Protein AF-A0A7C5MXN1-F1 (afdb_monomer_lite)

Secondary structure (DSSP, 8-state):
--THHHHHHHHHTTT----------TT-SS--GGG--PPPHHHHHHHHHHHHHHHHHHHHHHHHS-HHHHT-TTHHHHHHHHHHH-HHHHHHHHHTT-S-HHHHHHHHHHHHHHHHIIIII-SSHHHHHHHHHHHHHHHHHHHHHHHHTTSS-HHHHHHHHHHHHHHHHHHHHHHHHHHTHHHHHHHHHHHHHTT-

Structure (mmCIF, N/CA/C/O backbone):
data_AF-A0A7C5MXN1-F1
#
_entry.id   AF-A0A7C5MXN1-F1
#
loop_
_atom_site.group_PDB
_atom_site.id
_atom_site.type_symbol
_atom_site.label_atom_id
_atom_site.label_alt_id
_atom_site.label_comp_id
_atom_site.label_asym_id
_atom_site.label_entity_id
_atom_site.label_seq_id
_atom_site.pdbx_PDB_ins_code
_atom_site.Cartn_x
_atom_site.Cartn_y
_atom_site.Cartn_z
_atom_site.occupancy
_atom_site.B_iso_or_equiv
_atom_site.auth_seq_id
_atom_site.auth_comp_id
_atom_site.auth_asym_id
_atom_site.auth_atom_id
_atom_site.pdbx_PDB_model_num
ATOM 1 N N . MET A 1 1 ? 19.308 -10.871 0.798 1.00 40.31 1 MET A N 1
ATOM 2 C CA . MET A 1 1 ? 19.100 -9.566 1.484 1.00 40.31 1 MET A CA 1
ATOM 3 C C . MET A 1 1 ? 19.868 -8.370 0.898 1.00 40.31 1 MET A C 1
ATOM 5 O O . MET A 1 1 ? 19.481 -7.250 1.207 1.00 40.31 1 MET A O 1
ATOM 9 N N . LYS A 1 2 ? 20.921 -8.527 0.070 1.00 35.81 2 LYS A N 1
ATOM 10 C CA . LYS A 1 2 ? 21.610 -7.367 -0.546 1.00 35.81 2 LYS A CA 1
ATOM 11 C C . LYS A 1 2 ? 20.842 -6.734 -1.730 1.00 35.81 2 LYS A C 1
ATOM 13 O O . LYS A 1 2 ? 20.901 -5.520 -1.865 1.00 35.81 2 LYS A O 1
ATOM 18 N N . GLY A 1 3 ? 20.052 -7.508 -2.487 1.00 39.19 3 GLY A N 1
ATOM 19 C CA . GLY A 1 3 ? 19.282 -7.014 -3.647 1.00 39.19 3 GLY A CA 1
ATOM 20 C C . GLY A 1 3 ? 18.049 -6.161 -3.309 1.00 39.19 3 GLY A C 1
ATOM 21 O O . GLY A 1 3 ? 17.843 -5.117 -3.915 1.00 39.19 3 GLY A O 1
ATOM 22 N N . CYS A 1 4 ? 17.276 -6.504 -2.267 1.00 46.84 4 CYS A N 1
ATOM 23 C CA . CYS A 1 4 ? 16.061 -5.750 -1.911 1.00 46.84 4 CYS A CA 1
ATOM 24 C C . CYS A 1 4 ? 16.323 -4.293 -1.496 1.00 46.84 4 CYS A C 1
ATOM 26 O O . CYS A 1 4 ? 15.381 -3.511 -1.467 1.00 46.84 4 CYS A O 1
ATOM 28 N N . LYS A 1 5 ? 17.568 -3.909 -1.171 1.00 49.75 5 LYS A N 1
ATOM 29 C CA . LYS A 1 5 ? 17.885 -2.556 -0.692 1.00 49.75 5 LYS A CA 1
ATOM 30 C C . LYS A 1 5 ? 17.680 -1.490 -1.766 1.00 49.75 5 LYS A C 1
ATOM 32 O O . LYS A 1 5 ? 17.109 -0.465 -1.436 1.00 49.75 5 LYS A O 1
ATOM 37 N N . LYS A 1 6 ? 18.078 -1.712 -3.026 1.00 49.53 6 LYS A N 1
ATOM 38 C CA . LYS A 1 6 ? 17.887 -0.721 -4.107 1.00 49.53 6 LYS A CA 1
ATOM 39 C C . LYS A 1 6 ? 16.417 -0.592 -4.508 1.00 49.53 6 LYS A C 1
ATOM 41 O O . LYS A 1 6 ? 15.930 0.523 -4.617 1.00 49.53 6 LYS A O 1
ATOM 46 N N . PHE A 1 7 ? 15.694 -1.707 -4.614 1.00 51.22 7 PHE A N 1
ATOM 47 C CA . PHE A 1 7 ? 14.248 -1.717 -4.862 1.00 51.22 7 PHE A CA 1
ATOM 48 C C . PHE A 1 7 ? 13.450 -1.047 -3.741 1.00 51.22 7 PHE A C 1
ATOM 50 O O . PHE A 1 7 ? 12.635 -0.174 -4.012 1.00 51.22 7 PHE A O 1
ATOM 57 N N . LEU A 1 8 ? 13.727 -1.398 -2.479 1.00 52.09 8 LEU A N 1
ATOM 58 C CA . LEU A 1 8 ? 13.123 -0.722 -1.334 1.00 52.09 8 LEU A CA 1
ATOM 59 C C . LEU A 1 8 ? 13.522 0.746 -1.313 1.00 52.09 8 LEU A C 1
ATOM 61 O O . LEU A 1 8 ? 12.663 1.551 -1.039 1.00 52.09 8 LEU A O 1
ATOM 65 N N . ILE A 1 9 ? 14.754 1.122 -1.659 1.00 51.22 9 ILE A N 1
ATOM 66 C CA . ILE A 1 9 ? 15.163 2.526 -1.783 1.00 51.22 9 ILE A CA 1
ATOM 67 C C . ILE A 1 9 ? 14.447 3.215 -2.953 1.00 51.22 9 ILE A C 1
ATOM 69 O O . ILE A 1 9 ? 14.078 4.355 -2.793 1.00 51.22 9 ILE A O 1
ATOM 73 N N . VAL A 1 10 ? 14.151 2.587 -4.089 1.00 52.22 10 VAL A N 1
ATOM 74 C CA . VAL A 1 10 ? 13.350 3.220 -5.162 1.00 52.22 10 VAL A CA 1
ATOM 75 C C . VAL A 1 10 ? 11.868 3.321 -4.772 1.00 52.22 10 VAL A C 1
ATOM 77 O O . VAL A 1 10 ? 11.237 4.330 -5.075 1.00 52.22 10 VAL A O 1
ATOM 80 N N . LEU A 1 11 ? 11.333 2.349 -4.022 1.00 53.19 11 LEU A N 1
ATOM 81 C CA . LEU A 1 11 ? 9.998 2.430 -3.410 1.00 53.19 11 LEU A CA 1
ATOM 82 C C . LEU A 1 11 ? 9.935 3.429 -2.230 1.00 53.19 11 LEU A C 1
ATOM 84 O O . LEU A 1 11 ? 8.899 4.056 -2.029 1.00 53.19 11 LEU A O 1
ATOM 88 N N . LEU A 1 12 ? 11.023 3.596 -1.462 1.00 48.12 12 LEU A N 1
ATOM 89 C CA . LEU A 1 12 ? 11.129 4.401 -0.227 1.00 48.12 12 LEU A CA 1
ATOM 90 C C . LEU A 1 12 ? 11.749 5.788 -0.436 1.00 48.12 12 LEU A C 1
ATOM 92 O O . LEU A 1 12 ? 11.489 6.673 0.371 1.00 48.12 12 LEU A O 1
ATOM 96 N N . LEU A 1 13 ? 12.489 6.040 -1.521 1.00 43.34 13 LEU A N 1
ATOM 97 C CA . LEU A 1 13 ? 12.889 7.387 -1.971 1.00 43.34 13 LEU A CA 1
ATOM 98 C C . LEU A 1 13 ? 11.659 8.220 -2.358 1.00 43.34 13 LEU A C 1
ATOM 100 O O . LEU A 1 13 ? 11.787 9.407 -2.623 1.00 43.34 13 LEU A O 1
ATOM 104 N N . ILE A 1 14 ? 10.475 7.600 -2.348 1.00 47.88 14 ILE A N 1
ATOM 105 C CA . ILE A 1 14 ? 9.162 8.219 -2.524 1.00 47.88 14 ILE A CA 1
ATOM 106 C C . ILE A 1 14 ? 8.423 8.383 -1.168 1.00 47.88 14 ILE A C 1
ATOM 108 O O . ILE A 1 14 ? 7.349 8.973 -1.107 1.00 47.88 14 ILE A O 1
ATOM 112 N N . ILE A 1 15 ? 9.001 7.919 -0.049 1.00 40.19 15 ILE A N 1
ATOM 113 C CA . ILE A 1 15 ? 8.397 7.945 1.304 1.00 40.19 15 ILE A CA 1
ATOM 114 C C . ILE A 1 15 ? 9.300 8.629 2.351 1.00 40.19 15 ILE A C 1
ATOM 116 O O . ILE A 1 15 ? 8.818 9.018 3.412 1.00 40.19 15 ILE A O 1
ATOM 120 N N . SER A 1 16 ? 10.585 8.882 2.076 1.00 34.16 16 SER A N 1
ATOM 121 C CA . SER A 1 16 ? 11.485 9.557 3.023 1.00 34.16 16 SER A CA 1
ATOM 122 C C . SER A 1 16 ? 11.261 11.076 3.104 1.00 34.16 16 SER A C 1
ATOM 124 O O . SER A 1 16 ? 12.101 11.865 2.679 1.00 34.16 16 SER A O 1
ATOM 126 N N . GLY A 1 17 ? 10.139 11.485 3.695 1.00 29.42 17 GLY A N 1
ATOM 127 C CA . GLY A 1 17 ? 10.004 12.748 4.417 1.00 29.42 17 GLY A CA 1
ATOM 128 C C . GLY A 1 17 ? 10.289 12.510 5.899 1.00 29.42 17 GLY A C 1
ATOM 129 O O . GLY A 1 17 ? 9.374 12.512 6.714 1.00 29.42 17 GLY A O 1
ATOM 130 N N . CYS A 1 18 ? 11.549 12.245 6.258 1.00 28.95 18 CYS A N 1
ATOM 131 C CA . CYS A 1 18 ? 11.973 12.333 7.655 1.00 28.95 18 CYS A CA 1
ATOM 132 C C . CYS A 1 18 ? 12.065 13.816 8.021 1.00 28.95 18 CYS A C 1
ATOM 134 O O . CYS A 1 18 ? 12.981 14.507 7.580 1.00 28.95 18 CYS A O 1
ATOM 136 N N . GLY A 1 19 ? 11.117 14.291 8.820 1.00 25.44 19 GLY A N 1
ATOM 137 C CA . GLY A 1 19 ? 11.121 15.638 9.368 1.00 25.44 19 GLY A CA 1
ATOM 138 C C . GLY A 1 19 ? 9.950 15.820 10.315 1.00 25.44 19 GLY A C 1
ATOM 139 O O . GLY A 1 19 ? 8.865 16.205 9.895 1.00 25.44 19 GLY A O 1
ATOM 140 N N . CYS A 1 20 ? 10.174 15.505 11.591 1.00 32.12 20 CYS A N 1
ATOM 141 C CA . CYS A 1 20 ? 9.360 16.007 12.685 1.00 32.12 20 CYS A CA 1
ATOM 142 C C . CYS A 1 20 ? 9.192 17.520 12.524 1.00 32.12 20 CYS A C 1
ATOM 144 O O . CYS A 1 20 ? 10.170 18.240 12.660 1.00 32.12 20 CYS A O 1
ATOM 146 N N . GLU A 1 21 ? 7.980 17.982 12.241 1.00 28.84 21 GLU A N 1
ATOM 147 C CA . GLU A 1 21 ? 7.332 19.097 12.929 1.00 28.84 21 GLU A CA 1
ATOM 148 C C . GLU A 1 21 ? 5.928 19.295 12.360 1.00 28.84 21 GLU A C 1
ATOM 150 O O . GLU A 1 21 ? 5.684 19.244 11.157 1.00 28.84 21 GLU A O 1
ATOM 155 N N . LYS A 1 22 ? 4.981 19.468 13.278 1.00 42.91 22 LYS A N 1
ATOM 156 C CA . LYS A 1 22 ? 3.570 19.706 13.004 1.00 42.91 22 LYS A CA 1
ATOM 157 C C . LYS A 1 22 ? 3.404 20.951 12.132 1.00 42.91 22 LYS A C 1
ATOM 159 O O . LYS A 1 22 ? 3.541 22.053 12.655 1.00 42.91 22 LYS A O 1
ATOM 164 N N . LYS A 1 23 ? 2.993 20.772 10.876 1.00 29.34 23 LYS A N 1
ATOM 165 C CA . LYS A 1 23 ? 1.988 21.619 10.222 1.00 29.34 23 LYS A CA 1
ATOM 166 C C . LYS A 1 23 ? 1.130 20.748 9.315 1.00 29.34 23 LYS A C 1
ATOM 168 O O . LYS A 1 23 ? 1.639 20.037 8.453 1.00 29.34 23 LYS A O 1
ATOM 173 N N . GLU A 1 24 ? -0.168 20.780 9.580 1.00 35.22 24 GLU A N 1
ATOM 174 C CA . GLU A 1 24 ? -1.216 20.303 8.689 1.00 35.22 24 GLU A CA 1
ATOM 175 C C . GLU A 1 24 ? -1.190 21.166 7.424 1.00 35.22 24 GLU A C 1
ATOM 177 O O . GLU A 1 24 ? -1.894 22.161 7.325 1.00 35.22 24 GLU A O 1
ATOM 182 N N . ASP A 1 25 ? -0.331 20.813 6.473 1.00 34.69 25 ASP A N 1
ATOM 183 C CA . ASP A 1 25 ? -0.507 21.216 5.084 1.00 34.69 25 ASP A CA 1
ATOM 184 C C . ASP A 1 25 ? -0.950 19.966 4.320 1.00 34.69 25 ASP A C 1
ATOM 186 O O . ASP A 1 25 ? -0.188 19.006 4.166 1.00 34.69 25 ASP A O 1
ATOM 190 N N . GLU A 1 26 ? -2.196 19.986 3.842 1.00 38.41 26 GLU A N 1
ATOM 191 C CA . GLU A 1 26 ? -2.931 18.922 3.128 1.00 38.41 26 GLU A CA 1
ATOM 192 C C . GLU A 1 26 ? -2.258 18.402 1.838 1.00 38.41 26 GLU A C 1
ATOM 194 O O . GLU A 1 26 ? -2.878 17.720 1.032 1.00 38.41 26 GLU A O 1
ATOM 199 N N . ASN A 1 27 ? -0.994 18.726 1.573 1.00 41.66 27 ASN A N 1
ATOM 200 C CA . ASN A 1 27 ? -0.331 18.421 0.309 1.00 41.66 27 ASN A CA 1
ATOM 201 C C . ASN A 1 27 ? 1.179 18.185 0.447 1.00 41.66 27 ASN A C 1
ATOM 203 O O . ASN A 1 27 ? 1.937 18.457 -0.493 1.00 41.66 27 ASN A O 1
ATOM 207 N N . THR A 1 28 ? 1.635 17.669 1.588 1.00 38.72 28 THR A N 1
ATOM 208 C CA . THR A 1 28 ? 2.931 16.982 1.627 1.00 38.72 28 THR A CA 1
ATOM 209 C C . THR A 1 28 ? 2.773 15.707 0.802 1.00 38.72 28 THR A C 1
ATOM 211 O O . THR A 1 28 ? 1.844 14.940 1.015 1.00 38.72 28 THR A O 1
ATOM 214 N N . GLY A 1 29 ? 3.612 15.475 -0.207 1.00 44.22 29 GLY A N 1
ATOM 215 C CA . GLY A 1 29 ? 3.475 14.335 -1.133 1.00 44.22 29 GLY A CA 1
ATOM 216 C C . GLY A 1 29 ? 3.645 12.936 -0.507 1.00 44.22 29 GLY A C 1
ATOM 217 O O . GLY A 1 29 ? 3.982 12.006 -1.236 1.00 44.22 29 GLY A O 1
ATOM 218 N N . GLY A 1 30 ? 3.486 12.800 0.814 1.00 51.16 30 GLY A N 1
ATOM 219 C CA . GLY A 1 30 ? 3.430 11.544 1.553 1.00 51.16 30 GLY A CA 1
ATOM 220 C C . GLY A 1 30 ? 2.071 10.844 1.432 1.00 51.16 30 GLY A C 1
ATOM 221 O O . GLY A 1 30 ? 1.177 11.292 0.718 1.00 51.16 30 GLY A O 1
ATOM 222 N N . ILE A 1 31 ? 1.945 9.697 2.101 1.00 62.88 31 ILE A N 1
ATOM 223 C CA . ILE A 1 31 ? 0.704 8.914 2.149 1.00 62.88 31 ILE A CA 1
ATOM 224 C C . ILE A 1 31 ? -0.096 9.397 3.359 1.00 62.88 31 ILE A C 1
ATOM 226 O O . ILE A 1 31 ? 0.283 9.119 4.498 1.00 62.88 31 ILE A O 1
ATOM 230 N N . GLY A 1 32 ? -1.167 10.148 3.109 1.00 64.19 32 GLY A N 1
ATOM 231 C CA . GLY A 1 32 ? -2.074 10.624 4.150 1.00 64.19 32 GLY A CA 1
ATOM 232 C C . GLY A 1 32 ? -3.159 9.598 4.505 1.00 64.19 32 GLY A C 1
ATOM 233 O O . GLY A 1 32 ? -3.370 8.638 3.764 1.00 64.19 32 GLY A O 1
ATOM 234 N N . PRO A 1 33 ? -3.902 9.810 5.606 1.00 68.31 33 PRO A N 1
ATOM 235 C CA . PRO A 1 33 ? -5.090 9.024 5.953 1.00 68.31 33 PRO A CA 1
ATOM 236 C C . PRO A 1 33 ? -6.083 8.859 4.799 1.00 68.31 33 PRO A C 1
ATOM 238 O O . PRO A 1 33 ? -6.629 7.777 4.607 1.00 68.31 33 PRO A O 1
ATOM 241 N N . ASP A 1 34 ? -6.277 9.917 4.013 1.00 74.94 34 ASP A N 1
ATOM 242 C CA . ASP A 1 34 ? -7.265 9.948 2.933 1.00 74.94 34 ASP A CA 1
ATOM 243 C C . ASP A 1 34 ? -6.760 9.265 1.641 1.00 74.94 34 ASP A C 1
ATOM 245 O O . ASP A 1 34 ? -7.538 9.020 0.723 1.00 74.94 34 ASP A O 1
ATOM 249 N N . ASP A 1 35 ? -5.475 8.888 1.582 1.00 75.94 35 ASP A N 1
ATOM 250 C CA . ASP A 1 35 ? -4.915 8.046 0.516 1.00 75.94 35 ASP A CA 1
ATOM 251 C C . ASP A 1 35 ? -5.116 6.541 0.780 1.00 75.94 35 ASP A C 1
ATOM 253 O O . ASP A 1 35 ? -4.840 5.710 -0.094 1.00 75.94 35 ASP A O 1
ATOM 257 N N . ILE A 1 36 ? -5.535 6.158 1.991 1.00 86.25 36 ILE A N 1
ATOM 258 C CA . ILE A 1 36 ? -5.688 4.756 2.381 1.00 86.25 36 ILE A CA 1
ATOM 259 C C . ILE A 1 36 ? -7.012 4.220 1.842 1.00 86.25 36 ILE A C 1
ATOM 261 O O . ILE A 1 36 ? -8.093 4.602 2.286 1.00 86.25 36 ILE A O 1
ATOM 265 N N . VAL A 1 37 ? -6.916 3.286 0.899 1.00 91.50 37 VAL A N 1
ATOM 266 C CA . VAL A 1 37 ? -8.072 2.633 0.278 1.00 91.50 37 VAL A CA 1
ATOM 267 C C . VAL A 1 37 ? -8.013 1.133 0.509 1.00 91.50 37 VAL A C 1
ATOM 269 O O . VAL A 1 37 ? -6.932 0.550 0.590 1.00 91.50 37 VAL A O 1
ATOM 272 N N . ILE A 1 38 ? -9.178 0.496 0.607 1.00 92.62 38 ILE A N 1
ATOM 273 C CA . ILE A 1 38 ? -9.262 -0.964 0.662 1.00 92.62 38 ILE A CA 1
ATOM 274 C C . ILE A 1 38 ? -8.861 -1.506 -0.705 1.00 92.62 38 ILE A C 1
ATOM 276 O O . ILE A 1 38 ? -9.484 -1.179 -1.715 1.00 92.62 38 ILE A O 1
ATOM 280 N N . LEU A 1 39 ? -7.823 -2.335 -0.728 1.00 94.94 39 LEU A N 1
ATOM 281 C CA . LEU A 1 39 ? -7.408 -3.037 -1.929 1.00 94.94 39 LEU A CA 1
ATOM 282 C C . LEU A 1 39 ? -8.297 -4.255 -2.166 1.00 94.94 39 LEU A C 1
ATOM 284 O O . LEU A 1 39 ? -8.681 -4.965 -1.239 1.00 94.94 39 LEU A O 1
ATOM 288 N N . SER A 1 40 ? -8.565 -4.535 -3.436 1.00 95.88 40 SER A N 1
ATOM 289 C CA . SER A 1 40 ? -9.052 -5.839 -3.886 1.00 95.88 40 SER A CA 1
ATOM 290 C C . SER A 1 40 ? -7.922 -6.647 -4.525 1.00 95.88 40 SER A C 1
ATOM 292 O O . SER A 1 40 ? -6.954 -6.088 -5.044 1.00 95.88 40 SER A O 1
ATOM 294 N N . GLU A 1 41 ? -8.060 -7.974 -4.551 1.00 95.62 41 GLU A N 1
ATOM 295 C CA . GLU A 1 41 ? -7.097 -8.848 -5.239 1.00 95.62 41 GLU A CA 1
ATOM 296 C C . GLU A 1 41 ? -7.011 -8.538 -6.742 1.00 95.62 41 GLU A C 1
ATOM 298 O O . GLU A 1 41 ? -5.924 -8.557 -7.312 1.00 95.62 41 GLU A O 1
ATOM 303 N N . ASN A 1 42 ? -8.129 -8.156 -7.371 1.00 96.25 42 ASN A N 1
ATOM 304 C CA . ASN A 1 42 ? -8.147 -7.723 -8.771 1.00 96.25 42 ASN A CA 1
ATOM 305 C C . ASN A 1 42 ? -7.319 -6.452 -8.991 1.00 96.25 42 ASN A C 1
ATOM 307 O O . ASN A 1 42 ? -6.531 -6.394 -9.933 1.00 96.25 42 ASN A O 1
ATOM 311 N N . GLN A 1 43 ? -7.453 -5.450 -8.116 1.00 95.75 43 GLN A N 1
ATOM 312 C CA . GLN A 1 43 ? -6.631 -4.238 -8.191 1.00 95.75 43 GLN A CA 1
ATOM 313 C C . GLN A 1 43 ? -5.146 -4.549 -7.999 1.00 95.75 43 GLN A C 1
ATOM 315 O O . GLN A 1 43 ? -4.313 -3.964 -8.687 1.00 95.75 43 GLN A O 1
ATOM 320 N N . LEU A 1 44 ? -4.806 -5.489 -7.115 1.00 95.75 44 LEU A N 1
ATOM 321 C CA . LEU A 1 44 ? -3.420 -5.894 -6.899 1.00 95.75 44 LEU A CA 1
ATOM 322 C C . LEU A 1 44 ? -2.845 -6.672 -8.093 1.00 95.75 44 LEU A C 1
ATOM 324 O O . LEU A 1 44 ? -1.744 -6.372 -8.547 1.00 95.75 44 LEU A O 1
ATOM 328 N N . SER A 1 45 ? -3.611 -7.599 -8.665 1.00 96.69 45 SER A N 1
ATOM 329 C CA . SER A 1 45 ? -3.266 -8.304 -9.909 1.00 96.69 45 SER A CA 1
ATOM 330 C C . SER A 1 45 ? -3.040 -7.328 -11.073 1.00 96.69 45 SER A C 1
ATOM 332 O O . SER A 1 45 ? -2.034 -7.403 -11.781 1.00 96.69 45 SER A O 1
ATOM 334 N N . ASN A 1 46 ? -3.923 -6.340 -11.233 1.00 97.00 46 ASN A N 1
ATOM 335 C CA . ASN A 1 46 ? -3.761 -5.267 -12.216 1.00 97.00 46 ASN A CA 1
ATOM 336 C C . ASN A 1 46 ? -2.517 -4.411 -11.936 1.00 97.00 46 ASN A C 1
ATOM 338 O O . ASN A 1 46 ? -1.781 -4.055 -12.858 1.00 97.00 46 ASN A O 1
ATOM 342 N N . PHE A 1 47 ? -2.240 -4.119 -10.665 1.00 96.44 47 PHE A N 1
ATOM 343 C CA . PHE A 1 47 ? -1.070 -3.345 -10.261 1.00 96.44 47 PHE A CA 1
ATOM 344 C C . PHE A 1 47 ? 0.239 -4.059 -10.589 1.00 96.44 47 PHE A C 1
ATOM 346 O O . PHE A 1 47 ? 1.165 -3.430 -11.092 1.00 96.44 47 PHE A O 1
ATOM 353 N N . ILE A 1 48 ? 0.312 -5.371 -10.376 1.00 95.44 48 ILE A N 1
ATOM 354 C CA . ILE A 1 48 ? 1.492 -6.183 -10.702 1.00 95.44 48 ILE A CA 1
ATOM 355 C C . ILE A 1 48 ? 1.831 -6.098 -12.192 1.00 95.44 48 ILE A C 1
ATOM 357 O O . ILE A 1 48 ? 3.006 -6.010 -12.546 1.00 95.44 48 ILE A O 1
ATOM 361 N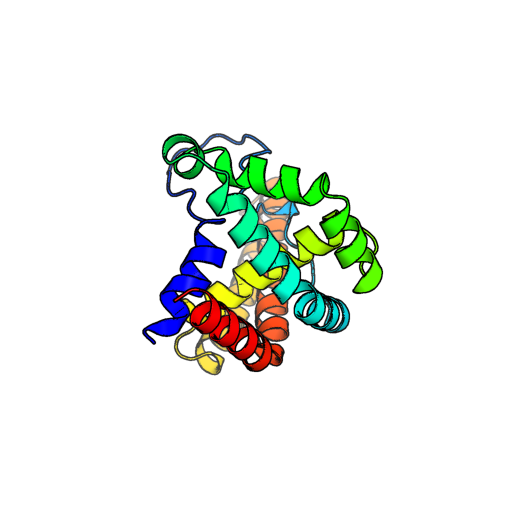 N . LYS A 1 49 ? 0.819 -6.043 -13.068 1.00 95.69 49 LYS A N 1
ATOM 362 C CA . LYS A 1 49 ? 1.014 -5.835 -14.514 1.00 95.69 49 LYS A CA 1
ATOM 363 C C . LYS A 1 49 ? 1.552 -4.437 -14.830 1.00 95.69 49 LYS A C 1
ATOM 365 O O . LYS A 1 49 ? 2.404 -4.298 -15.702 1.00 95.69 49 LYS A O 1
ATOM 370 N N . ALA A 1 50 ? 1.083 -3.415 -14.113 1.00 95.25 50 ALA A N 1
ATOM 371 C CA . ALA A 1 50 ? 1.510 -2.028 -14.298 1.00 95.25 50 ALA A CA 1
ATOM 372 C C . ALA A 1 50 ? 2.898 -1.730 -13.695 1.00 95.25 50 ALA A C 1
ATOM 374 O O . ALA A 1 50 ? 3.596 -0.824 -14.157 1.00 95.25 50 ALA A O 1
ATOM 375 N N . LEU A 1 51 ? 3.307 -2.476 -12.665 1.00 93.25 51 LEU A N 1
ATOM 376 C CA . LEU A 1 51 ? 4.483 -2.183 -11.847 1.00 93.25 51 LEU A CA 1
ATOM 377 C C . LEU A 1 51 ? 5.793 -2.041 -12.649 1.00 93.25 51 LEU A C 1
ATOM 379 O O . LEU A 1 51 ? 6.502 -1.064 -12.404 1.00 93.25 51 LEU A O 1
ATOM 383 N N . PRO A 1 52 ? 6.133 -2.907 -13.625 1.00 91.75 52 PRO A N 1
ATOM 384 C CA . PRO A 1 52 ? 7.356 -2.738 -14.415 1.00 91.75 52 PRO A CA 1
ATOM 385 C C . PRO A 1 52 ? 7.424 -1.394 -15.152 1.00 91.75 52 PRO A C 1
ATOM 387 O O . PRO A 1 52 ? 8.468 -0.740 -15.167 1.00 91.75 52 PRO A O 1
ATOM 390 N N . GLU A 1 53 ? 6.303 -0.940 -15.717 1.00 92.88 53 GLU A N 1
ATOM 391 C CA . GLU A 1 53 ? 6.229 0.344 -16.417 1.00 92.88 53 GLU A CA 1
ATOM 392 C C . GLU A 1 53 ? 6.341 1.531 -15.455 1.00 92.88 53 GLU A C 1
ATOM 394 O O . GLU A 1 53 ? 6.998 2.521 -15.786 1.00 92.88 53 GLU A O 1
ATOM 399 N N . ILE A 1 54 ? 5.775 1.417 -14.248 1.00 91.06 54 ILE A N 1
ATOM 400 C CA . ILE A 1 54 ? 5.931 2.419 -13.182 1.00 91.06 54 ILE A CA 1
ATOM 401 C C . ILE A 1 54 ? 7.396 2.517 -12.747 1.00 91.06 54 ILE A C 1
ATOM 403 O O . ILE A 1 54 ? 7.930 3.620 -12.640 1.00 91.06 54 ILE A O 1
ATOM 407 N N . LEU A 1 55 ? 8.069 1.382 -12.537 1.00 87.38 55 LEU A N 1
ATOM 408 C CA . LEU A 1 55 ? 9.484 1.346 -12.152 1.00 87.38 55 LEU A CA 1
ATOM 409 C C . LEU A 1 55 ? 10.378 1.942 -13.242 1.00 87.38 55 LEU A C 1
ATOM 411 O O . LEU A 1 55 ? 11.265 2.746 -12.952 1.00 87.38 55 LEU A O 1
ATOM 415 N N . LYS A 1 56 ? 10.109 1.613 -14.509 1.00 88.19 56 LYS A N 1
ATOM 416 C CA . LYS A 1 56 ? 10.809 2.216 -15.647 1.00 88.19 56 LYS A CA 1
ATOM 417 C C . LYS A 1 56 ? 10.582 3.726 -15.701 1.00 88.19 56 LYS A C 1
ATOM 419 O O . LYS A 1 56 ? 11.545 4.472 -15.825 1.00 88.19 56 LYS A O 1
ATOM 424 N N . PHE A 1 57 ? 9.340 4.184 -15.537 1.00 89.62 57 PHE A N 1
ATOM 425 C CA . PHE A 1 57 ? 9.027 5.613 -15.465 1.00 89.62 57 PHE A CA 1
ATOM 426 C C . PHE A 1 57 ? 9.763 6.307 -14.309 1.00 89.62 57 PHE A C 1
ATOM 428 O O . PHE A 1 57 ? 10.301 7.396 -14.492 1.00 89.62 57 PHE A O 1
ATOM 435 N N . ALA A 1 58 ? 9.827 5.677 -13.132 1.00 85.50 58 ALA A N 1
ATOM 436 C CA . ALA A 1 58 ? 10.569 6.189 -11.982 1.00 85.50 58 ALA A CA 1
ATOM 437 C C . ALA A 1 58 ? 12.065 6.345 -12.292 1.00 85.50 58 ALA A C 1
ATOM 439 O O . ALA A 1 58 ? 12.649 7.386 -11.991 1.00 85.50 58 ALA A O 1
ATOM 440 N N . SER A 1 59 ? 12.666 5.339 -12.931 1.00 84.81 59 SER A N 1
ATOM 441 C CA . SER A 1 59 ? 14.068 5.363 -13.362 1.00 84.81 59 SER A CA 1
ATOM 442 C C . SER A 1 59 ? 14.335 6.474 -14.380 1.00 84.81 59 SER A C 1
ATOM 444 O O . SER A 1 59 ? 15.259 7.271 -14.199 1.00 84.81 59 SER A O 1
ATOM 446 N N . ASP A 1 60 ? 13.491 6.575 -15.413 1.00 86.06 60 ASP A N 1
ATOM 447 C CA . ASP A 1 60 ? 13.577 7.611 -16.446 1.00 86.06 60 ASP A CA 1
ATOM 448 C C . ASP A 1 60 ? 13.483 9.010 -15.814 1.00 86.06 60 ASP A C 1
ATOM 450 O O . ASP A 1 60 ? 14.329 9.867 -16.066 1.00 86.06 60 ASP A O 1
ATOM 454 N N . TYR A 1 61 ? 12.514 9.223 -14.919 1.00 84.81 61 TYR A N 1
ATOM 455 C CA . TYR A 1 61 ? 12.331 10.487 -14.205 1.00 84.81 61 TYR A CA 1
ATOM 456 C C . TYR A 1 61 ? 13.542 10.839 -13.333 1.00 84.81 61 TYR A C 1
ATOM 458 O O . TYR A 1 61 ? 14.057 11.952 -13.420 1.00 84.81 61 TYR A O 1
ATOM 466 N N . GLN A 1 62 ? 14.067 9.893 -12.549 1.00 81.19 62 GLN A N 1
ATOM 467 C CA . GLN A 1 62 ? 15.237 10.119 -11.689 1.00 81.19 62 GLN A CA 1
ATOM 468 C C . GLN A 1 62 ? 16.472 10.579 -12.476 1.00 81.19 62 GLN A C 1
ATOM 470 O O . GLN A 1 62 ? 17.229 11.423 -11.987 1.00 81.19 62 GLN A O 1
ATOM 475 N N . LYS A 1 63 ? 16.667 10.076 -13.702 1.00 82.81 63 LYS A N 1
ATOM 476 C CA . LYS A 1 63 ? 17.770 10.494 -14.588 1.00 82.81 63 LYS A CA 1
ATOM 477 C C . LYS A 1 63 ? 17.653 11.948 -15.050 1.00 82.81 63 LYS A C 1
ATOM 479 O O . LYS A 1 63 ? 18.678 12.566 -15.308 1.00 82.81 63 LYS A O 1
ATOM 484 N N . THR A 1 64 ? 16.439 12.493 -15.124 1.00 82.19 64 THR A N 1
ATOM 485 C CA . THR A 1 64 ? 16.203 13.895 -15.520 1.00 82.19 64 THR A CA 1
ATOM 486 C C . THR A 1 64 ? 16.405 14.895 -14.384 1.00 82.19 64 THR A C 1
ATOM 488 O O . THR A 1 64 ? 16.613 16.075 -14.647 1.00 82.19 64 THR A O 1
ATOM 491 N N . LEU A 1 65 ? 16.362 14.436 -13.130 1.00 80.38 65 LEU A N 1
ATOM 492 C CA . LEU A 1 65 ? 16.487 15.306 -11.965 1.00 80.38 65 LEU A CA 1
ATOM 493 C C . LEU A 1 65 ? 17.945 15.649 -11.658 1.00 80.38 65 LEU A C 1
ATOM 495 O O . LEU A 1 65 ? 18.803 14.765 -11.566 1.00 80.38 65 LEU A O 1
ATOM 499 N N . THR A 1 66 ? 18.193 16.922 -11.363 1.00 81.81 66 THR A N 1
ATOM 500 C CA . THR A 1 66 ? 19.438 17.373 -10.732 1.00 81.81 66 THR A CA 1
ATOM 501 C C . THR A 1 66 ? 19.528 16.900 -9.278 1.00 81.81 66 THR A C 1
ATOM 503 O O . THR A 1 66 ? 18.525 16.595 -8.629 1.00 81.81 66 THR A O 1
ATOM 506 N N . GLU A 1 67 ? 20.734 16.886 -8.704 1.00 79.44 67 GLU A N 1
ATOM 507 C CA . GLU A 1 67 ? 20.927 16.488 -7.302 1.00 79.44 67 GLU A CA 1
ATOM 508 C C . GLU A 1 67 ? 20.140 17.374 -6.317 1.00 79.44 67 GLU A C 1
ATOM 510 O O . GLU A 1 67 ? 19.598 16.877 -5.327 1.00 79.44 67 GLU A O 1
ATOM 515 N N . LYS A 1 68 ? 20.007 18.674 -6.620 1.00 80.19 68 LYS A N 1
ATOM 516 C CA . LYS A 1 68 ? 19.196 19.618 -5.838 1.00 80.19 68 LYS A CA 1
ATOM 517 C C . LYS A 1 68 ? 17.707 19.271 -5.891 1.00 80.19 68 LYS A C 1
ATOM 519 O O . LYS A 1 68 ? 17.025 19.357 -4.875 1.00 80.19 68 LYS A O 1
ATOM 524 N N . GLU A 1 69 ? 17.201 18.865 -7.052 1.00 78.19 69 GLU A N 1
ATOM 525 C CA . GLU A 1 69 ? 15.798 18.471 -7.214 1.00 78.19 69 GLU A CA 1
ATOM 526 C C . GLU A 1 69 ? 15.492 17.136 -6.539 1.00 78.19 69 GLU A C 1
ATOM 528 O O . GLU A 1 69 ? 14.428 16.998 -5.942 1.00 78.19 69 GLU A O 1
ATOM 533 N N . ARG A 1 70 ? 16.435 16.185 -6.552 1.00 73.62 70 ARG A N 1
ATOM 534 C CA . ARG A 1 70 ? 16.290 14.903 -5.840 1.00 73.62 70 ARG A CA 1
ATOM 535 C C . ARG A 1 70 ? 16.189 15.071 -4.325 1.00 73.62 70 ARG A C 1
ATOM 537 O O . ARG A 1 70 ? 15.474 14.314 -3.683 1.00 73.62 70 ARG A O 1
ATOM 544 N N . LYS A 1 71 ? 16.899 16.049 -3.755 1.00 76.75 71 LYS A N 1
ATOM 545 C CA . LYS A 1 71 ? 16.893 16.347 -2.310 1.00 76.75 71 LYS A CA 1
ATOM 546 C C . LYS A 1 71 ? 15.799 17.343 -1.902 1.00 76.75 71 LYS A C 1
ATOM 548 O O . LYS A 1 71 ? 15.746 17.746 -0.743 1.00 76.75 71 LYS A O 1
ATOM 553 N N . SER A 1 72 ? 14.956 17.778 -2.840 1.00 77.00 72 SER A N 1
ATOM 554 C CA . SER A 1 72 ? 13.887 18.733 -2.554 1.00 77.00 72 SER A CA 1
ATOM 555 C C . SER A 1 72 ? 12.803 18.093 -1.678 1.00 77.00 72 SER A C 1
ATOM 557 O O . SER A 1 72 ? 12.383 16.973 -1.974 1.00 77.00 72 SER A O 1
ATOM 559 N N . PRO A 1 73 ? 12.271 18.807 -0.668 1.00 74.38 73 PRO A N 1
ATOM 560 C CA . PRO A 1 73 ? 11.133 18.320 0.117 1.00 74.38 73 PRO A CA 1
ATOM 561 C C . PRO A 1 73 ? 9.874 18.079 -0.740 1.00 74.38 73 PRO A C 1
ATOM 563 O O . PRO A 1 73 ? 9.039 17.249 -0.392 1.00 74.38 73 PRO A O 1
ATOM 566 N N . ASP A 1 74 ? 9.767 18.733 -1.903 1.00 78.38 74 ASP A N 1
ATOM 567 C CA . ASP A 1 74 ? 8.644 18.587 -2.839 1.00 78.38 74 ASP A CA 1
ATOM 568 C C . ASP A 1 74 ? 8.857 17.505 -3.908 1.00 78.38 74 ASP A C 1
ATOM 570 O O . ASP A 1 74 ? 8.012 17.339 -4.796 1.00 78.38 74 ASP A O 1
ATOM 574 N N . ALA A 1 75 ? 9.976 16.772 -3.875 1.00 75.50 75 ALA A N 1
ATOM 575 C CA . ALA A 1 75 ? 10.331 15.811 -4.922 1.00 75.50 75 ALA A CA 1
ATOM 576 C C . ALA A 1 75 ? 9.225 14.764 -5.153 1.00 75.50 75 ALA A C 1
ATOM 578 O O . ALA A 1 75 ? 8.861 14.495 -6.301 1.00 75.50 75 ALA A O 1
ATOM 579 N N . ASN A 1 76 ? 8.614 14.258 -4.077 1.00 74.12 76 ASN A N 1
ATOM 580 C CA . ASN A 1 76 ? 7.536 13.262 -4.144 1.00 74.12 76 ASN A CA 1
ATOM 581 C C . ASN A 1 76 ? 6.260 13.837 -4.758 1.00 74.12 76 ASN A C 1
ATOM 583 O O . ASN A 1 76 ? 5.643 13.222 -5.628 1.00 74.12 76 ASN A O 1
ATOM 587 N N . LYS A 1 77 ? 5.890 15.057 -4.354 1.00 81.38 77 LYS A N 1
ATOM 588 C CA . LYS A 1 77 ? 4.726 15.756 -4.903 1.00 81.38 77 LYS A CA 1
ATOM 589 C C . LYS A 1 77 ? 4.893 15.982 -6.405 1.00 81.38 77 LYS A C 1
ATOM 591 O O . LYS A 1 77 ? 3.989 15.669 -7.179 1.00 81.38 77 LYS A O 1
ATOM 596 N N . LYS A 1 78 ? 6.069 16.460 -6.826 1.00 82.75 78 LYS A N 1
ATOM 597 C CA . LYS A 1 78 ? 6.406 16.647 -8.244 1.00 82.75 78 LYS A CA 1
ATOM 598 C C . LYS A 1 78 ? 6.399 15.329 -9.011 1.00 82.75 78 LYS A C 1
ATOM 600 O O . LYS A 1 78 ? 5.856 15.283 -10.112 1.00 82.75 78 LYS A O 1
ATOM 605 N N . TYR A 1 79 ? 6.928 14.254 -8.431 1.00 84.75 79 TYR A N 1
ATOM 606 C CA . TYR A 1 79 ? 6.927 12.930 -9.052 1.00 84.75 79 TYR A CA 1
ATOM 607 C C . TYR A 1 79 ? 5.508 12.428 -9.340 1.00 84.75 79 TYR A C 1
ATOM 609 O O . TYR A 1 79 ? 5.181 12.141 -10.493 1.00 84.75 79 TYR A O 1
ATOM 617 N N . PHE A 1 80 ? 4.632 12.397 -8.331 1.00 86.06 80 PHE A N 1
ATOM 618 C CA . PHE A 1 80 ? 3.250 11.953 -8.522 1.00 86.06 80 PHE A CA 1
ATOM 619 C C . PHE A 1 80 ? 2.483 12.860 -9.485 1.00 86.06 80 PHE A C 1
ATOM 621 O O . PHE A 1 80 ? 1.726 12.364 -10.317 1.00 86.06 80 PHE A O 1
ATOM 628 N N . GLN A 1 81 ? 2.724 14.174 -9.450 1.00 88.25 81 GLN A N 1
ATOM 629 C CA . GLN A 1 81 ? 2.135 15.086 -10.428 1.00 88.25 81 GLN A CA 1
ATOM 630 C C . GLN A 1 81 ? 2.619 14.799 -11.857 1.00 88.25 81 GLN A C 1
ATOM 632 O O . GLN A 1 81 ? 1.837 14.861 -12.806 1.00 88.25 81 GLN A O 1
ATOM 637 N N . THR A 1 82 ? 3.889 14.432 -12.015 1.00 90.00 82 THR A N 1
ATOM 638 C CA . THR A 1 82 ? 4.462 14.053 -13.311 1.00 90.00 82 THR A CA 1
ATOM 639 C C . THR A 1 82 ? 3.846 12.750 -13.822 1.00 90.00 82 THR A C 1
ATOM 641 O O . THR A 1 82 ? 3.496 12.673 -15.000 1.00 90.00 82 THR A O 1
ATOM 644 N N . ILE A 1 83 ? 3.617 11.758 -12.950 1.00 89.88 83 ILE A N 1
ATOM 645 C CA . ILE A 1 83 ? 2.861 10.546 -13.311 1.00 89.88 83 ILE A CA 1
ATOM 646 C C . ILE A 1 83 ? 1.455 10.916 -13.783 1.00 89.88 83 ILE A C 1
ATOM 648 O 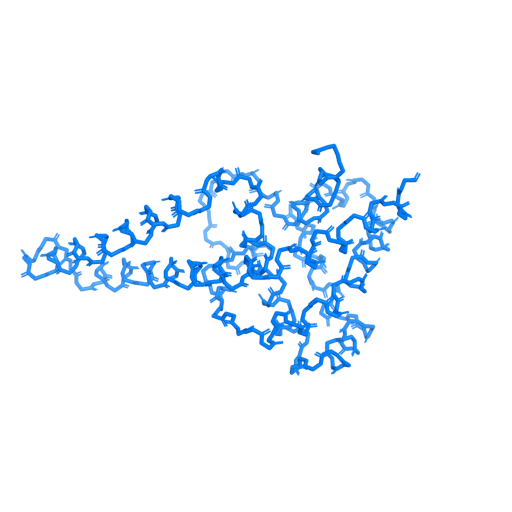O . ILE A 1 83 ? 1.053 10.499 -14.868 1.00 89.88 83 ILE A O 1
ATOM 652 N N . ARG A 1 84 ? 0.718 11.725 -13.009 1.00 91.62 84 ARG A N 1
ATOM 653 C CA . ARG A 1 84 ? -0.658 12.130 -13.353 1.00 91.62 84 ARG A CA 1
ATOM 654 C C . ARG A 1 84 ? -0.746 12.810 -14.711 1.00 91.62 84 ARG A C 1
ATOM 656 O O . ARG A 1 84 ? -1.699 12.591 -15.455 1.00 91.62 84 ARG A O 1
ATOM 663 N N . ASN A 1 85 ? 0.252 13.621 -15.048 1.00 92.94 85 ASN A N 1
ATOM 664 C CA . ASN A 1 85 ? 0.291 14.360 -16.305 1.00 92.94 85 ASN A CA 1
ATOM 665 C C . ASN A 1 85 ? 0.808 13.517 -17.485 1.00 92.94 85 ASN A C 1
ATOM 667 O O . ASN A 1 85 ? 0.600 13.894 -18.638 1.00 92.94 85 ASN A O 1
ATOM 671 N N . SER A 1 86 ? 1.440 12.370 -17.230 1.00 94.19 86 SER A N 1
ATOM 672 C CA . SER A 1 86 ? 2.035 11.526 -18.265 1.00 94.19 86 SER A CA 1
ATOM 673 C C . SER A 1 86 ? 0.981 10.782 -19.090 1.00 94.19 86 SER A C 1
ATOM 675 O O . SER A 1 86 ? 0.238 9.944 -18.577 1.00 94.19 86 SER A O 1
ATOM 677 N N . SER A 1 87 ? 0.966 11.016 -20.406 1.00 94.81 87 SER A N 1
ATOM 678 C CA . SER A 1 87 ? 0.146 10.244 -21.354 1.00 94.81 87 SER A CA 1
ATOM 679 C C . SER A 1 87 ? 0.491 8.752 -21.331 1.00 94.81 87 SER A C 1
ATOM 681 O O . SER A 1 87 ? -0.408 7.913 -21.378 1.00 94.81 87 SER A O 1
ATOM 683 N N . ARG A 1 88 ? 1.781 8.417 -21.172 1.00 95.00 88 ARG A N 1
ATOM 684 C CA . ARG A 1 88 ? 2.264 7.038 -21.011 1.00 95.00 88 ARG A CA 1
ATOM 685 C C . ARG A 1 88 ? 1.628 6.369 -19.792 1.00 95.00 88 ARG A C 1
ATOM 687 O O . ARG A 1 88 ? 1.115 5.267 -19.923 1.00 95.00 88 ARG A O 1
ATOM 694 N N . MET A 1 89 ? 1.609 7.028 -18.632 1.00 95.81 89 MET A N 1
ATOM 695 C CA . MET A 1 89 ? 1.038 6.442 -17.407 1.00 95.81 89 MET A CA 1
ATOM 696 C C . MET A 1 89 ? -0.491 6.371 -17.432 1.00 95.81 89 MET A C 1
ATOM 698 O O . MET A 1 89 ? -1.058 5.392 -16.956 1.00 95.81 89 MET A O 1
ATOM 702 N N . LYS A 1 90 ? -1.169 7.344 -18.054 1.00 96.25 90 LYS A N 1
ATOM 703 C CA . LYS A 1 90 ? -2.619 7.260 -18.309 1.00 96.25 90 LYS A CA 1
ATOM 704 C C . LYS A 1 90 ? -2.973 6.051 -19.179 1.00 96.25 90 LYS A C 1
ATOM 706 O O . LYS A 1 90 ? -3.944 5.350 -18.892 1.00 96.25 90 LYS A O 1
ATOM 711 N N . LYS A 1 91 ? -2.163 5.785 -20.210 1.00 96.56 91 LYS A N 1
ATOM 712 C CA . LYS A 1 91 ? -2.316 4.599 -21.056 1.00 96.56 91 LYS A CA 1
ATOM 713 C C . LYS A 1 91 ? -2.078 3.313 -20.262 1.00 96.56 91 LYS A C 1
ATOM 715 O O . LYS A 1 91 ? -2.940 2.449 -20.279 1.00 96.56 91 LYS A O 1
ATOM 720 N N . VAL A 1 92 ? -0.985 3.226 -19.497 1.00 97.06 92 VAL A N 1
ATOM 721 C CA . VAL A 1 92 ? -0.694 2.061 -18.635 1.00 97.06 92 VAL A CA 1
ATOM 722 C C . VAL A 1 92 ? -1.838 1.773 -17.663 1.00 97.06 92 VAL A C 1
ATOM 724 O O . VAL A 1 92 ? -2.233 0.620 -17.529 1.00 97.06 92 VAL A O 1
ATOM 727 N N . ALA A 1 93 ? -2.398 2.802 -17.017 1.00 96.25 93 ALA A N 1
ATOM 728 C CA . ALA A 1 93 ? -3.544 2.640 -16.125 1.00 96.25 93 ALA A CA 1
ATOM 729 C C . ALA A 1 93 ? -4.733 1.994 -16.856 1.00 96.25 93 ALA A C 1
ATOM 731 O O . ALA A 1 93 ? -5.277 1.001 -16.381 1.00 96.25 93 ALA A O 1
ATOM 732 N N . THR A 1 94 ? -5.074 2.502 -18.041 1.00 96.12 94 THR A N 1
ATOM 733 C CA . THR A 1 94 ? -6.185 1.981 -18.853 1.00 96.12 94 THR A CA 1
ATOM 734 C C . THR A 1 94 ? -5.921 0.546 -19.320 1.00 96.12 94 THR A C 1
ATOM 736 O O . THR A 1 94 ? -6.755 -0.332 -19.110 1.00 96.12 94 THR A O 1
ATOM 739 N N . ASP A 1 95 ? -4.739 0.288 -19.886 1.00 97.50 95 ASP A N 1
ATOM 740 C CA . ASP A 1 95 ? -4.341 -1.021 -20.420 1.00 97.50 95 ASP A CA 1
ATOM 741 C C . ASP A 1 95 ? -4.286 -2.095 -19.316 1.00 97.50 95 ASP A C 1
ATOM 743 O O . ASP A 1 95 ? -4.554 -3.270 -19.564 1.00 97.50 95 ASP A O 1
ATOM 747 N N . CYS A 1 96 ? -3.979 -1.695 -18.077 1.00 96.69 96 CYS A N 1
ATOM 748 C CA . CYS A 1 96 ? -3.967 -2.580 -16.912 1.00 96.69 96 CYS A CA 1
ATOM 749 C C . CYS A 1 96 ? -5.318 -2.650 -16.180 1.00 96.69 96 CYS A C 1
ATOM 751 O O . CYS A 1 96 ? -5.395 -3.297 -15.140 1.00 96.69 96 CYS A O 1
ATOM 753 N N . GLY A 1 97 ? -6.383 -2.026 -16.693 1.00 95.56 97 GLY A N 1
ATOM 754 C CA . GLY A 1 97 ? -7.737 -2.145 -16.143 1.00 95.56 97 GLY A CA 1
ATOM 755 C C . GLY A 1 97 ? -8.044 -1.245 -14.940 1.00 95.56 97 GLY A C 1
ATOM 756 O O . GLY A 1 97 ? -8.944 -1.564 -14.164 1.00 95.56 97 GLY A O 1
ATOM 757 N N . PHE A 1 98 ? -7.320 -0.139 -14.768 1.00 96.25 98 PHE A N 1
ATOM 758 C CA . PHE A 1 98 ? -7.663 0.924 -13.818 1.00 96.25 98 PHE A CA 1
ATOM 759 C C . PHE A 1 98 ? -8.589 1.956 -14.471 1.00 96.25 98 PHE A C 1
ATOM 761 O O . PHE A 1 98 ? -8.460 2.268 -15.655 1.00 96.25 98 PHE A O 1
ATOM 768 N N . LYS A 1 99 ? -9.496 2.542 -13.685 1.00 94.31 99 LYS A N 1
ATOM 769 C CA . LYS A 1 99 ? -10.422 3.597 -14.134 1.00 94.31 99 LYS A CA 1
ATOM 770 C C . LYS A 1 99 ? -9.700 4.904 -14.440 1.00 94.31 99 LYS A C 1
ATOM 772 O O . LYS A 1 99 ? -10.155 5.685 -15.271 1.00 94.31 99 LYS A O 1
ATOM 777 N N . SER A 1 100 ? -8.608 5.173 -13.731 1.00 94.19 100 SER A N 1
ATOM 778 C CA . SER A 1 100 ? -7.816 6.387 -13.889 1.00 94.19 100 SER A CA 1
ATOM 779 C C . SER A 1 100 ? -6.383 6.189 -13.403 1.00 94.19 100 SER A C 1
ATOM 781 O O . SER A 1 100 ? -6.061 5.237 -12.688 1.00 94.19 100 SER A O 1
ATOM 783 N N . VAL A 1 101 ? -5.514 7.140 -13.757 1.00 93.69 101 VAL A N 1
ATOM 784 C CA . VAL A 1 101 ? -4.163 7.215 -13.188 1.00 93.69 101 VAL A CA 1
ATOM 785 C C . VAL A 1 101 ? -4.200 7.465 -11.675 1.00 93.69 101 VAL A C 1
ATOM 787 O O . VAL A 1 101 ? -3.324 6.987 -10.965 1.00 93.69 101 VAL A O 1
ATOM 790 N N . ASP A 1 102 ? -5.223 8.153 -11.161 1.00 91.50 102 ASP A N 1
ATOM 791 C CA . ASP A 1 102 ? -5.370 8.381 -9.721 1.00 91.50 102 ASP A CA 1
ATOM 792 C C . ASP A 1 102 ? -5.728 7.096 -8.969 1.00 91.50 102 ASP A C 1
ATOM 794 O O . ASP A 1 102 ? -5.185 6.863 -7.892 1.00 91.50 102 ASP A O 1
ATOM 798 N N . GLU A 1 103 ? -6.554 6.215 -9.549 1.00 94.06 103 GLU A N 1
ATOM 799 C CA . GLU A 1 103 ? -6.792 4.885 -8.973 1.00 94.06 103 GLU A CA 1
ATOM 800 C C . GLU A 1 103 ? -5.498 4.061 -8.949 1.00 94.06 103 GLU A C 1
ATOM 802 O O . GLU A 1 103 ? -5.159 3.476 -7.920 1.00 94.06 103 GLU A O 1
ATOM 807 N N . LEU A 1 104 ? -4.734 4.069 -10.048 1.00 94.75 104 LEU A N 1
ATOM 808 C CA . LEU A 1 104 ? -3.430 3.405 -10.106 1.00 94.75 104 LEU A CA 1
ATOM 809 C C . LEU A 1 104 ? -2.484 3.920 -9.010 1.00 94.75 104 LEU A C 1
ATOM 811 O O . LEU A 1 104 ? -1.816 3.129 -8.347 1.00 94.75 104 LEU A O 1
ATOM 815 N N . LEU A 1 105 ? -2.435 5.238 -8.802 1.00 91.62 105 LEU A N 1
ATOM 816 C CA . LEU A 1 105 ? -1.594 5.861 -7.781 1.00 91.62 105 LEU A CA 1
ATOM 817 C C . LEU A 1 105 ? -2.064 5.554 -6.354 1.00 91.62 105 LEU A C 1
ATOM 819 O O . LEU A 1 105 ? -1.227 5.325 -5.480 1.00 91.62 105 LEU A O 1
ATOM 823 N N . ALA A 1 106 ? -3.375 5.511 -6.108 1.00 90.81 106 ALA A N 1
ATOM 824 C CA . ALA A 1 106 ? -3.922 5.099 -4.818 1.00 90.81 106 ALA A CA 1
ATOM 825 C C . ALA A 1 106 ? -3.527 3.648 -4.498 1.00 90.81 106 ALA A C 1
ATOM 827 O O . ALA A 1 106 ? -3.038 3.358 -3.402 1.00 90.81 106 ALA A O 1
ATOM 828 N N . VAL A 1 107 ? -3.643 2.745 -5.477 1.00 94.44 107 VAL A N 1
ATOM 829 C CA . VAL A 1 107 ? -3.209 1.351 -5.324 1.00 94.44 107 VAL A CA 1
ATOM 830 C C . VAL A 1 107 ? -1.697 1.270 -5.118 1.00 94.44 107 VAL A C 1
ATOM 832 O O . VAL A 1 107 ? -1.260 0.623 -4.169 1.00 94.44 107 VAL A O 1
ATOM 835 N N . TYR A 1 108 ? -0.901 1.997 -5.909 1.00 91.81 108 TYR A N 1
ATOM 836 C CA . TYR A 1 108 ? 0.554 2.085 -5.746 1.00 91.81 108 TYR A CA 1
ATOM 837 C C . TYR A 1 108 ? 0.951 2.422 -4.305 1.00 91.81 108 TYR A C 1
ATOM 839 O O . TYR A 1 108 ? 1.726 1.688 -3.692 1.00 91.81 108 TYR A O 1
ATOM 847 N N . LYS A 1 109 ? 0.385 3.495 -3.736 1.00 88.69 109 LYS A N 1
ATOM 848 C CA . LYS A 1 109 ? 0.688 3.940 -2.366 1.00 88.69 109 LYS A CA 1
ATOM 849 C C . LYS A 1 109 ? 0.391 2.847 -1.335 1.00 88.69 109 LYS A C 1
ATOM 851 O O . LYS A 1 109 ? 1.235 2.551 -0.490 1.00 88.69 109 LYS A O 1
ATOM 856 N N . ASN A 1 110 ? -0.782 2.221 -1.423 1.00 92.50 110 ASN A N 1
ATOM 857 C CA . ASN A 1 110 ? -1.216 1.201 -0.464 1.00 92.50 110 ASN A CA 1
ATOM 858 C C . ASN A 1 110 ? -0.416 -0.103 -0.589 1.00 92.50 110 ASN A C 1
ATOM 860 O O . ASN A 1 110 ? -0.100 -0.725 0.430 1.00 92.50 110 ASN A O 1
ATOM 864 N N . VAL A 1 111 ? -0.041 -0.494 -1.811 1.00 93.31 111 VAL A N 1
ATOM 865 C CA . VAL A 1 111 ? 0.819 -1.661 -2.046 1.00 93.31 111 VAL A CA 1
ATOM 866 C C . VAL A 1 111 ? 2.218 -1.413 -1.509 1.00 93.31 111 VAL A C 1
ATOM 868 O O . VAL A 1 111 ? 2.730 -2.253 -0.776 1.00 93.31 111 VAL A O 1
ATOM 871 N N . VAL A 1 112 ? 2.815 -0.256 -1.802 1.00 87.44 112 VAL A N 1
ATOM 872 C CA . VAL A 1 112 ? 4.152 0.104 -1.307 1.00 87.44 112 VAL A CA 1
ATOM 873 C C . VAL A 1 112 ? 4.178 0.109 0.219 1.00 87.44 112 VAL A C 1
ATOM 875 O O . VAL A 1 112 ? 5.046 -0.534 0.804 1.00 87.44 112 VAL A O 1
ATOM 878 N N . LEU A 1 113 ? 3.215 0.776 0.866 1.00 87.31 113 LEU A N 1
ATOM 879 C CA . LEU A 1 113 ? 3.135 0.846 2.327 1.00 87.31 113 LEU A CA 1
ATOM 880 C C . LEU A 1 113 ? 3.055 -0.554 2.952 1.00 87.31 113 LEU A C 1
ATOM 882 O O . LEU A 1 113 ? 3.816 -0.881 3.857 1.00 87.31 113 LEU A O 1
ATOM 886 N N . SER A 1 114 ? 2.166 -1.394 2.423 1.00 92.62 114 SER A N 1
ATOM 887 C CA . SER A 1 114 ? 1.962 -2.760 2.913 1.00 92.62 114 SER A CA 1
ATOM 888 C C . SER A 1 114 ? 3.187 -3.644 2.676 1.00 92.62 114 SER A C 1
ATOM 890 O O . SER A 1 114 ? 3.589 -4.411 3.549 1.00 92.62 114 SER A O 1
ATOM 892 N N . TYR A 1 115 ? 3.805 -3.524 1.502 1.00 91.62 115 TYR A N 1
ATOM 893 C CA . TYR A 1 115 ? 4.976 -4.304 1.125 1.00 91.62 115 TYR A CA 1
ATOM 894 C C . TYR A 1 115 ? 6.202 -3.945 1.966 1.00 91.62 115 TYR A C 1
ATOM 896 O O . TYR A 1 115 ? 6.935 -4.836 2.391 1.00 91.62 115 TYR A O 1
ATOM 904 N N . VAL A 1 116 ? 6.398 -2.660 2.274 1.00 87.31 116 VAL A N 1
ATOM 905 C CA . VAL A 1 116 ? 7.432 -2.216 3.217 1.00 87.31 116 VAL A CA 1
ATOM 906 C C . VAL A 1 116 ? 7.201 -2.858 4.583 1.00 87.31 116 VAL A C 1
ATOM 908 O O . VAL A 1 116 ? 8.111 -3.522 5.074 1.00 87.31 116 VAL A O 1
ATOM 911 N N . SER A 1 117 ? 5.990 -2.780 5.147 1.00 87.19 117 SER A N 1
ATOM 912 C CA . SER A 1 117 ? 5.681 -3.429 6.430 1.00 87.19 117 SER A CA 1
ATOM 913 C C . SER A 1 117 ? 6.011 -4.926 6.417 1.00 87.19 117 SER A C 1
ATOM 915 O O . SER A 1 117 ? 6.682 -5.418 7.325 1.00 87.19 117 SER A O 1
ATOM 917 N N . ILE A 1 118 ? 5.641 -5.647 5.352 1.00 90.56 118 ILE A N 1
ATOM 918 C CA . ILE A 1 118 ? 5.970 -7.074 5.191 1.00 90.56 118 ILE A CA 1
ATOM 919 C C . ILE A 1 118 ? 7.485 -7.313 5.187 1.00 90.56 118 ILE A C 1
ATOM 921 O O . ILE A 1 118 ? 7.955 -8.269 5.800 1.00 90.56 118 ILE A O 1
ATOM 925 N N . LYS A 1 119 ? 8.260 -6.466 4.503 1.00 87.62 119 LYS A N 1
ATOM 926 C CA . LYS A 1 119 ? 9.706 -6.669 4.325 1.00 87.62 119 LYS A CA 1
ATOM 927 C C . LYS A 1 119 ? 10.562 -6.159 5.480 1.00 87.62 119 LYS A C 1
ATOM 929 O O . LYS A 1 119 ? 11.685 -6.643 5.633 1.00 87.62 119 LYS A O 1
ATOM 934 N N . THR A 1 120 ? 10.093 -5.184 6.257 1.00 82.44 120 THR A N 1
ATOM 935 C CA . THR A 1 120 ? 10.926 -4.500 7.264 1.00 82.44 120 THR A CA 1
ATOM 936 C C . THR A 1 120 ? 10.393 -4.581 8.687 1.00 82.44 120 THR A C 1
ATOM 938 O O . THR A 1 120 ? 11.195 -4.556 9.620 1.00 82.44 120 THR A O 1
ATOM 941 N N . GLU A 1 121 ? 9.078 -4.672 8.875 1.00 81.75 121 GLU A N 1
ATOM 942 C CA . GLU A 1 121 ? 8.440 -4.578 10.196 1.00 81.75 121 GLU A CA 1
ATOM 943 C C . GLU A 1 121 ? 7.989 -5.953 10.713 1.00 81.75 121 GLU A C 1
ATOM 945 O O . GLU A 1 121 ? 8.195 -6.263 11.886 1.00 81.75 121 GLU A O 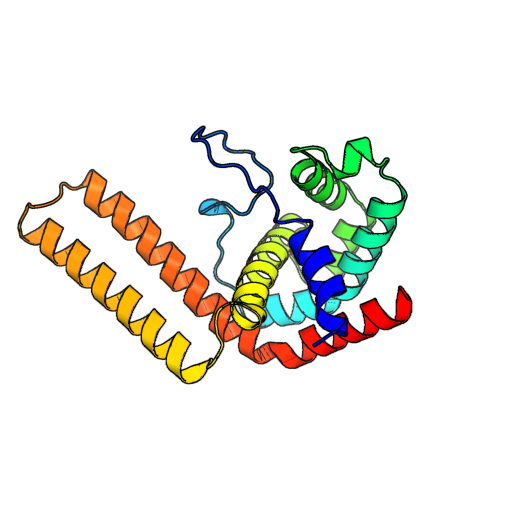1
ATOM 950 N N . LEU A 1 122 ? 7.441 -6.801 9.835 1.00 87.50 122 LEU A N 1
ATOM 951 C CA . LEU A 1 122 ? 6.852 -8.103 10.178 1.00 87.50 122 LEU A CA 1
ATOM 952 C C . LEU A 1 122 ? 7.871 -9.245 10.041 1.00 87.50 122 LEU A C 1
ATOM 954 O O . LEU A 1 122 ? 7.925 -9.944 9.028 1.00 87.50 122 LEU A O 1
ATOM 958 N N . LYS A 1 123 ? 8.699 -9.445 11.072 1.00 85.75 123 LYS A N 1
ATOM 959 C CA . LYS A 1 123 ? 9.764 -10.468 11.079 1.00 85.75 123 LYS A CA 1
ATOM 960 C C . LYS A 1 123 ? 9.214 -11.892 11.105 1.00 85.75 123 LYS A C 1
ATOM 962 O O . LYS A 1 123 ? 9.790 -12.778 10.478 1.00 85.75 123 LYS A O 1
ATOM 967 N N . ASN A 1 124 ? 8.135 -12.119 11.849 1.00 92.00 124 ASN A N 1
ATOM 968 C CA . ASN A 1 124 ? 7.403 -13.379 11.865 1.00 92.00 124 ASN A CA 1
ATOM 969 C C . ASN A 1 124 ? 5.956 -13.076 11.493 1.00 92.00 124 ASN A C 1
ATOM 971 O O . ASN A 1 124 ? 5.133 -12.801 12.362 1.00 92.00 124 ASN A O 1
ATOM 975 N N . PHE A 1 125 ? 5.676 -13.124 10.191 1.00 91.62 125 PHE A N 1
ATOM 976 C CA . PHE A 1 125 ? 4.417 -12.655 9.623 1.00 91.62 125 PHE A CA 1
ATOM 977 C C . PHE A 1 125 ? 3.181 -13.188 10.364 1.00 91.62 125 PHE A C 1
ATOM 979 O O . PHE A 1 125 ? 2.358 -12.392 10.798 1.00 91.62 125 PHE A O 1
ATOM 986 N N . GLU A 1 126 ? 3.085 -14.500 10.593 1.00 93.06 126 GLU A N 1
ATOM 987 C CA . GLU A 1 126 ? 1.924 -15.115 11.257 1.00 93.06 126 GLU A CA 1
ATOM 988 C C . GLU A 1 126 ? 1.714 -14.596 12.686 1.00 93.06 126 GLU A C 1
ATOM 990 O O . GLU A 1 126 ? 0.606 -14.220 13.089 1.00 93.06 126 GLU A O 1
ATOM 995 N N . LYS A 1 127 ? 2.801 -14.529 13.463 1.00 94.31 127 LYS A N 1
ATOM 996 C CA . LYS A 1 127 ? 2.752 -14.045 14.845 1.00 94.31 127 LYS A CA 1
ATOM 997 C C . LYS A 1 127 ? 2.435 -12.551 14.896 1.00 94.31 127 LYS A C 1
ATOM 999 O O . LYS A 1 127 ? 1.604 -12.126 15.699 1.00 94.31 127 LYS A O 1
ATOM 1004 N N . ASP A 1 128 ? 3.089 -11.770 14.047 1.00 92.38 128 ASP A N 1
ATOM 1005 C CA . ASP A 1 128 ? 3.004 -10.314 14.055 1.00 92.38 128 ASP A CA 1
ATOM 1006 C C . ASP A 1 128 ? 1.631 -9.842 13.546 1.00 92.38 128 ASP A C 1
ATOM 1008 O O . ASP A 1 128 ? 1.037 -8.941 14.135 1.00 92.38 128 ASP A O 1
ATOM 1012 N N . ILE A 1 129 ? 1.057 -10.505 12.536 1.00 93.19 129 ILE A N 1
ATOM 1013 C CA . ILE A 1 129 ? -0.313 -10.247 12.060 1.00 93.19 129 ILE A CA 1
ATOM 1014 C C . ILE A 1 129 ? -1.348 -10.587 13.127 1.00 93.19 129 ILE A C 1
ATOM 1016 O O . ILE A 1 129 ? -2.265 -9.799 13.360 1.00 93.19 129 ILE A O 1
ATOM 1020 N N . THR A 1 130 ? -1.184 -11.707 13.832 1.00 94.06 130 THR A N 1
ATOM 1021 C CA . THR A 1 130 ? -2.076 -12.056 14.948 1.00 94.06 130 THR A CA 1
ATOM 1022 C C . THR A 1 130 ? -2.024 -10.989 16.044 1.00 94.06 130 THR A C 1
ATOM 1024 O O . THR A 1 130 ? -3.062 -10.545 16.541 1.00 94.06 130 THR A O 1
ATOM 1027 N N . TYR A 1 131 ? -0.822 -10.525 16.398 1.00 93.19 131 TYR A N 1
ATOM 1028 C CA . TYR A 1 131 ? -0.640 -9.454 17.375 1.00 93.19 131 TYR A CA 1
ATOM 1029 C C . TYR A 1 131 ? -1.294 -8.140 16.924 1.00 93.19 131 TYR A C 1
ATOM 1031 O O . TYR A 1 131 ? -2.034 -7.532 17.699 1.00 93.19 131 TYR A O 1
ATOM 1039 N N . LEU A 1 132 ? -1.079 -7.727 15.672 1.00 91.44 132 LEU A N 1
ATOM 1040 C CA . LEU A 1 132 ? -1.677 -6.515 15.109 1.00 91.44 132 LEU A CA 1
ATOM 1041 C C . LEU A 1 132 ? -3.206 -6.583 15.092 1.00 91.44 132 LEU A C 1
ATOM 1043 O O . LEU A 1 132 ? -3.858 -5.632 15.520 1.00 91.44 132 LEU A O 1
ATOM 1047 N N . SER A 1 133 ? -3.778 -7.716 14.679 1.00 93.50 133 SER A N 1
ATOM 1048 C CA . SER A 1 133 ? -5.228 -7.940 14.710 1.00 93.50 133 SER A CA 1
ATOM 1049 C C . SER A 1 133 ? -5.787 -7.752 16.123 1.00 93.50 133 SER A C 1
ATOM 1051 O O . SER A 1 133 ? -6.758 -7.022 16.328 1.00 93.50 133 SER A O 1
ATOM 1053 N N . ASN A 1 134 ? -5.141 -8.361 17.121 1.00 93.69 134 ASN A N 1
ATOM 1054 C CA . ASN A 1 134 ? -5.555 -8.247 18.518 1.00 93.69 134 ASN A CA 1
ATOM 1055 C C . ASN A 1 134 ? -5.422 -6.813 19.048 1.00 93.69 134 ASN A C 1
ATOM 1057 O O . ASN A 1 134 ? -6.301 -6.346 19.772 1.00 93.69 134 ASN A O 1
ATOM 1061 N N . ALA A 1 135 ? -4.357 -6.099 18.678 1.00 92.38 135 ALA A N 1
ATOM 1062 C CA . ALA A 1 135 ? -4.156 -4.707 19.068 1.00 92.38 135 ALA A CA 1
ATOM 1063 C C . ALA A 1 135 ? -5.247 -3.788 18.492 1.00 92.38 135 ALA A C 1
ATOM 1065 O O . ALA A 1 135 ? -5.810 -2.979 19.228 1.00 92.38 135 ALA A O 1
ATOM 1066 N N . ILE A 1 136 ? -5.603 -3.954 17.213 1.00 91.56 136 ILE A N 1
ATOM 1067 C CA . ILE A 1 136 ? -6.668 -3.182 16.553 1.00 91.56 136 ILE A CA 1
ATOM 1068 C C . ILE A 1 136 ? -8.021 -3.423 17.238 1.00 91.56 136 ILE A C 1
ATOM 1070 O O . ILE A 1 136 ? -8.712 -2.465 17.588 1.00 91.56 136 ILE A O 1
ATOM 1074 N N . LEU A 1 137 ? -8.379 -4.689 17.486 1.00 93.62 137 LEU A N 1
ATOM 1075 C CA . LEU A 1 137 ? -9.628 -5.051 18.169 1.00 93.62 137 LEU A CA 1
ATOM 1076 C C . LEU A 1 137 ? -9.672 -4.525 19.612 1.00 93.62 137 LEU A C 1
ATOM 1078 O O . LEU A 1 137 ? -10.702 -4.029 20.070 1.00 93.62 137 LEU A O 1
ATOM 1082 N N . SER A 1 138 ? -8.548 -4.601 20.328 1.00 94.31 138 SER A N 1
ATOM 1083 C CA . SER A 1 138 ? -8.426 -4.069 21.688 1.00 94.31 138 SER A CA 1
ATOM 1084 C C . SER A 1 138 ? -8.611 -2.550 21.716 1.00 94.31 138 SER A C 1
ATOM 1086 O O . SER A 1 138 ? -9.385 -2.037 22.526 1.00 94.31 138 SER A O 1
ATOM 1088 N N . ASN A 1 139 ? -7.972 -1.826 20.791 1.00 91.25 139 ASN A N 1
ATOM 1089 C CA . ASN A 1 139 ? -8.103 -0.374 20.678 1.00 91.25 139 ASN A CA 1
ATOM 1090 C C . ASN A 1 139 ? -9.551 0.042 20.405 1.00 91.25 139 ASN A C 1
ATOM 1092 O O . ASN A 1 139 ? -10.068 0.928 21.086 1.00 91.25 139 ASN A O 1
ATOM 1096 N N . GLU A 1 140 ? -10.229 -0.627 19.470 1.00 93.75 140 GLU A N 1
ATOM 1097 C CA . GLU A 1 140 ? -11.645 -0.383 19.183 1.00 93.75 140 GLU A CA 1
ATOM 1098 C C . GLU A 1 140 ? -12.520 -0.554 20.434 1.00 93.75 140 GLU A C 1
ATOM 1100 O O . GLU A 1 140 ? -13.347 0.307 20.748 1.00 93.75 140 GLU A O 1
ATOM 1105 N N . LEU A 1 141 ? -12.298 -1.629 21.197 1.00 96.31 141 LEU A N 1
ATOM 1106 C CA . LEU A 1 141 ? -13.039 -1.900 22.426 1.00 96.31 141 LEU A CA 1
ATOM 1107 C C . LEU A 1 141 ? -12.775 -0.843 23.507 1.00 96.31 141 LEU A C 1
ATOM 1109 O O . LEU A 1 141 ? -13.711 -0.415 24.186 1.00 96.31 141 LEU A O 1
ATOM 1113 N N . ILE A 1 142 ? -11.519 -0.423 23.683 1.00 95.12 142 ILE A N 1
ATOM 1114 C CA . ILE A 1 142 ? -11.133 0.620 24.645 1.00 95.12 142 ILE A CA 1
ATOM 1115 C C . ILE A 1 142 ? -11.816 1.943 24.295 1.00 95.12 142 ILE A C 1
ATOM 1117 O O . ILE A 1 142 ? -12.372 2.593 25.181 1.00 95.12 142 ILE A O 1
ATOM 1121 N N . ILE A 1 143 ? -11.818 2.321 23.015 1.00 93.75 143 ILE A N 1
ATOM 1122 C CA . ILE A 1 143 ? -12.460 3.548 22.529 1.00 93.75 143 ILE A CA 1
ATOM 1123 C C . ILE A 1 143 ? -13.970 3.493 22.782 1.00 93.75 143 ILE A C 1
ATOM 1125 O O . ILE A 1 143 ? -14.526 4.427 23.362 1.00 93.75 143 ILE A O 1
ATOM 1129 N N . LYS A 1 144 ? -14.624 2.375 22.440 1.00 95.62 144 LYS A N 1
ATOM 1130 C CA . LYS A 1 144 ? -16.062 2.176 22.672 1.00 95.62 144 LYS A CA 1
ATOM 1131 C C . LYS A 1 144 ? -16.427 2.268 24.155 1.00 95.62 144 LYS A C 1
ATOM 1133 O O . LYS A 1 144 ? -17.306 3.044 24.520 1.00 95.62 144 LYS A O 1
ATOM 1138 N N . LYS A 1 145 ? -15.698 1.562 25.025 1.00 97.00 145 LYS A N 1
ATOM 1139 C CA . LYS A 1 145 ? -15.897 1.633 26.484 1.00 97.00 145 LYS A CA 1
ATOM 1140 C C . LYS A 1 145 ? -15.637 3.033 27.034 1.00 97.00 145 LYS A C 1
ATOM 1142 O O . LYS A 1 145 ? -16.329 3.474 27.949 1.00 97.00 145 LYS A O 1
ATOM 1147 N N . GLY A 1 146 ? -14.637 3.738 26.506 1.00 96.00 146 GLY A N 1
ATOM 1148 C CA . GLY A 1 146 ? -14.342 5.121 26.875 1.00 96.00 146 GLY A CA 1
ATOM 1149 C C . GLY A 1 146 ? -15.521 6.050 26.593 1.00 96.00 146 GLY A C 1
ATOM 1150 O O . GLY A 1 146 ? -15.870 6.863 27.445 1.00 96.00 146 GLY A O 1
ATOM 1151 N N . PHE A 1 147 ? -16.168 5.885 25.440 1.00 96.75 147 PHE A N 1
ATOM 1152 C CA . PHE A 1 147 ? -17.343 6.668 25.065 1.00 96.75 147 PHE A CA 1
ATOM 1153 C C . PHE A 1 147 ? -18.575 6.303 25.908 1.00 96.75 147 PHE A C 1
ATOM 1155 O O . PHE A 1 147 ? -19.201 7.185 26.493 1.00 96.75 147 PHE A O 1
ATOM 1162 N N . GLU A 1 148 ? -18.866 5.008 26.075 1.00 96.88 148 GLU A N 1
ATOM 1163 C CA . GLU A 1 148 ? -19.979 4.517 26.912 1.00 96.88 148 GLU A CA 1
ATOM 1164 C C . GLU A 1 148 ? -19.854 4.970 28.377 1.00 96.88 148 GLU A C 1
ATOM 1166 O O . GLU A 1 148 ? -20.845 5.320 29.017 1.00 96.88 148 GLU A O 1
ATOM 1171 N N . SER A 1 149 ? -18.625 5.021 28.901 1.00 96.94 149 SER A N 1
ATOM 1172 C CA . SER A 1 149 ? -18.326 5.510 30.255 1.00 96.94 149 SER A CA 1
ATOM 1173 C C . SER A 1 149 ? -18.145 7.030 30.355 1.00 96.94 149 SER A C 1
ATOM 1175 O O . SER A 1 149 ? -17.771 7.519 31.421 1.00 96.94 149 SER A O 1
ATOM 1177 N N . LYS A 1 150 ? -18.411 7.785 29.278 1.00 95.88 150 LYS A N 1
ATOM 1178 C CA . LYS A 1 150 ? -18.276 9.254 29.196 1.00 95.88 150 LYS A CA 1
ATOM 1179 C C . LYS A 1 150 ? -16.871 9.788 29.520 1.00 95.88 150 LYS A C 1
ATOM 1181 O O . LYS A 1 150 ? -16.725 10.942 29.912 1.00 95.88 150 LYS A O 1
ATOM 1186 N N . LYS A 1 151 ? -15.831 8.962 29.360 1.00 96.31 151 LYS A N 1
ATOM 1187 C CA . LYS A 1 151 ? -14.419 9.364 29.521 1.00 96.31 151 LYS A CA 1
ATOM 1188 C C . LYS A 1 151 ? -13.879 10.141 28.325 1.00 96.31 151 LYS A C 1
ATOM 1190 O O . LYS A 1 151 ? -12.899 10.858 28.477 1.00 96.31 151 LYS A O 1
ATOM 1195 N N . ILE A 1 152 ? -14.485 9.953 27.157 1.00 95.44 152 ILE A N 1
ATOM 1196 C CA . ILE A 1 152 ? -14.207 10.714 25.937 1.00 95.44 152 ILE A CA 1
ATOM 1197 C C . ILE A 1 152 ? -15.524 11.245 25.379 1.00 95.44 152 ILE A C 1
ATOM 1199 O O . ILE A 1 152 ? -16.575 10.619 25.557 1.00 95.44 152 ILE A O 1
ATOM 1203 N N . ASN A 1 153 ? -15.472 12.396 24.719 1.00 96.44 153 ASN A N 1
ATOM 1204 C CA . ASN A 1 153 ? -16.639 13.013 24.096 1.00 96.44 153 ASN A CA 1
ATOM 1205 C C . ASN A 1 153 ? -16.903 12.453 22.681 1.00 96.44 153 ASN A C 1
ATOM 1207 O O . ASN A 1 153 ? -16.153 11.625 22.161 1.00 96.44 153 ASN A O 1
ATOM 1211 N N . GLU A 1 154 ? -17.999 12.884 22.053 1.00 96.62 154 GLU A N 1
ATOM 1212 C CA . GLU A 1 154 ? -18.404 12.399 20.726 1.00 96.62 154 GLU A CA 1
ATOM 1213 C C . GLU A 1 154 ? -17.396 12.743 19.618 1.00 96.62 154 GLU A C 1
ATOM 1215 O O . GLU A 1 154 ? -17.162 11.922 18.729 1.00 96.62 154 GLU A O 1
ATOM 1220 N N . LEU A 1 155 ? -16.785 13.931 19.677 1.00 96.25 155 LEU A N 1
ATOM 1221 C CA . LEU A 1 155 ? -15.777 14.362 18.708 1.00 96.25 155 LEU A CA 1
ATOM 1222 C C . LEU A 1 155 ? -14.536 13.464 18.800 1.00 96.25 155 LEU A C 1
ATOM 1224 O O . LEU A 1 155 ? -14.134 12.863 17.805 1.00 96.25 155 LEU A O 1
ATOM 1228 N N . GLU A 1 156 ? -14.007 13.275 20.010 1.00 94.00 156 GLU A N 1
ATOM 1229 C CA . GLU A 1 156 ? -12.866 12.393 20.273 1.00 94.00 156 GLU A CA 1
ATOM 1230 C C . GLU A 1 156 ? -13.158 10.940 19.882 1.00 94.00 156 GLU A C 1
ATOM 1232 O O . GLU A 1 156 ? -12.289 10.247 19.352 1.00 94.00 156 GLU A O 1
ATOM 1237 N N . TYR A 1 157 ? -14.379 10.460 20.136 1.00 94.56 157 TYR A N 1
ATOM 1238 C CA . TYR A 1 157 ? -14.800 9.118 19.743 1.00 94.56 157 TYR A CA 1
ATOM 1239 C C . TYR A 1 157 ? -14.769 8.944 18.220 1.00 94.56 157 TYR A C 1
ATOM 1241 O O . TYR A 1 157 ? -14.175 7.983 17.727 1.00 94.56 157 TYR A O 1
ATOM 1249 N N . LYS A 1 158 ? -15.349 9.889 17.468 1.00 94.38 158 LYS A N 1
ATOM 1250 C CA . LYS A 1 158 ? -15.366 9.869 15.995 1.00 94.38 158 LYS A CA 1
ATOM 1251 C C . LYS A 1 158 ? -13.957 9.921 15.406 1.00 94.38 158 LYS A C 1
ATOM 1253 O O . LYS A 1 158 ? -13.645 9.134 14.513 1.00 94.38 158 LYS A O 1
ATOM 1258 N N . GLU A 1 159 ? -13.097 10.792 15.927 1.00 92.12 159 GLU A N 1
ATOM 1259 C CA . GLU A 1 159 ? -11.705 10.909 15.478 1.00 92.12 159 GLU A CA 1
ATOM 1260 C C . GLU A 1 159 ? -10.909 9.629 15.743 1.00 92.12 159 GLU A C 1
ATOM 1262 O O . GLU A 1 159 ? -10.276 9.088 14.835 1.00 92.12 159 GLU A O 1
ATOM 1267 N N . LYS A 1 160 ? -10.976 9.087 16.964 1.00 91.81 160 LYS A N 1
ATOM 1268 C CA . LYS A 1 160 ? -10.284 7.836 17.314 1.00 91.81 160 LYS A CA 1
ATOM 1269 C C . LYS A 1 160 ? -10.794 6.657 16.484 1.00 91.81 160 LYS A C 1
ATOM 1271 O O . LYS A 1 160 ? -9.996 5.827 16.054 1.00 91.81 160 LYS A O 1
ATOM 1276 N N . LEU A 1 161 ? -12.099 6.596 16.213 1.00 92.75 161 LEU A N 1
ATOM 1277 C CA . LEU A 1 161 ? -12.684 5.548 15.378 1.00 92.75 161 LEU A CA 1
ATOM 1278 C C . LEU A 1 161 ? -12.252 5.666 13.906 1.00 92.75 161 LEU A C 1
ATOM 1280 O O . LEU A 1 161 ? -12.010 4.637 13.274 1.00 92.75 161 LEU A O 1
ATOM 1284 N N . LYS A 1 162 ? -12.076 6.887 13.369 1.00 90.31 162 LYS A N 1
ATOM 1285 C CA . LYS A 1 162 ? -11.493 7.102 12.026 1.00 90.31 162 LYS A CA 1
ATOM 1286 C C . LYS A 1 162 ? -10.120 6.430 11.921 1.00 90.31 162 LYS A C 1
ATOM 1288 O O . LYS A 1 162 ? -9.881 5.693 10.968 1.00 90.31 162 LYS A O 1
ATOM 1293 N N . TRP A 1 163 ? -9.253 6.621 12.915 1.00 88.19 163 TRP A N 1
ATOM 1294 C CA . TRP A 1 163 ? -7.917 6.014 12.939 1.00 88.19 163 TRP A CA 1
ATOM 1295 C C . TRP A 1 163 ? -7.942 4.490 13.055 1.00 88.19 163 TRP A C 1
ATOM 1297 O O . TRP A 1 163 ? -7.246 3.816 12.300 1.00 88.19 163 TRP A O 1
ATOM 1307 N N . VAL A 1 164 ? -8.806 3.931 13.907 1.00 91.00 164 VAL A N 1
ATOM 1308 C CA . VAL A 1 164 ? -8.991 2.469 13.985 1.00 91.00 164 VAL A CA 1
ATOM 1309 C C . VAL A 1 164 ? -9.455 1.892 12.647 1.00 91.00 164 VAL A C 1
ATOM 1311 O O . VAL A 1 164 ? -8.981 0.837 12.231 1.00 91.00 164 VAL A O 1
ATOM 1314 N N . ASN A 1 165 ? -10.360 2.577 11.945 1.00 91.19 165 ASN A N 1
ATOM 1315 C CA . ASN A 1 165 ? -10.807 2.139 10.624 1.00 91.19 165 ASN A CA 1
ATOM 1316 C C . ASN A 1 165 ? -9.665 2.164 9.601 1.00 91.19 165 ASN A C 1
ATOM 1318 O O . ASN A 1 165 ? -9.526 1.216 8.833 1.00 91.19 165 ASN A O 1
ATOM 1322 N N . ILE A 1 166 ? -8.812 3.189 9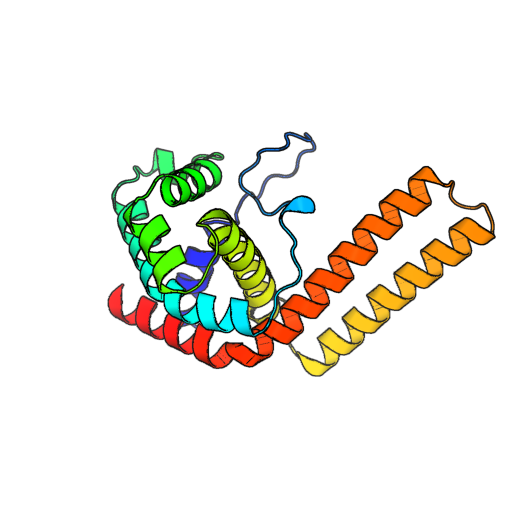.625 1.00 89.69 166 ILE A N 1
ATOM 1323 C CA . ILE A 1 166 ? -7.605 3.239 8.787 1.00 89.69 166 ILE A CA 1
ATOM 1324 C C . ILE A 1 166 ? -6.684 2.054 9.097 1.00 89.69 166 ILE A C 1
ATOM 1326 O O . ILE A 1 166 ? -6.228 1.383 8.170 1.00 89.69 166 ILE A O 1
ATOM 1330 N N . ASP A 1 167 ? -6.457 1.737 10.372 1.00 90.50 167 ASP A N 1
ATOM 1331 C CA . ASP A 1 167 ? -5.626 0.595 10.767 1.00 90.50 167 ASP A CA 1
ATOM 1332 C C . ASP A 1 167 ? -6.212 -0.740 10.292 1.00 90.50 167 ASP A C 1
ATOM 1334 O O . ASP A 1 167 ? -5.475 -1.588 9.789 1.00 90.50 167 ASP A O 1
ATOM 1338 N N . LYS A 1 168 ? -7.538 -0.916 10.354 1.00 93.56 168 LYS A N 1
ATOM 1339 C CA . LYS A 1 168 ? -8.227 -2.096 9.797 1.00 93.56 168 LYS A CA 1
ATOM 1340 C C . LYS A 1 168 ? -8.032 -2.228 8.288 1.00 93.56 168 LYS A C 1
ATOM 1342 O O . LYS A 1 168 ? -7.810 -3.336 7.788 1.00 93.56 168 LYS A O 1
ATOM 1347 N N . ILE A 1 169 ? -8.105 -1.117 7.556 1.00 94.31 169 ILE A N 1
ATOM 1348 C CA . ILE A 1 169 ? -7.876 -1.105 6.106 1.00 94.31 169 ILE A CA 1
ATOM 1349 C C . ILE A 1 169 ? -6.420 -1.466 5.807 1.00 94.31 169 ILE A C 1
ATOM 1351 O O . ILE A 1 169 ? -6.165 -2.362 5.005 1.00 94.31 169 ILE A O 1
ATOM 1355 N N . ARG A 1 170 ? -5.459 -0.839 6.496 1.00 92.38 170 ARG A N 1
ATOM 1356 C CA . ARG A 1 170 ? -4.027 -1.143 6.345 1.00 92.38 170 ARG A CA 1
ATOM 1357 C C . ARG A 1 170 ? -3.721 -2.603 6.659 1.00 92.38 170 ARG A C 1
ATOM 1359 O O . ARG A 1 170 ? -3.019 -3.250 5.891 1.00 92.38 170 ARG A O 1
ATOM 1366 N N . PHE A 1 171 ? -4.285 -3.135 7.739 1.00 94.19 171 PHE A N 1
ATOM 1367 C CA . PHE A 1 171 ? -4.175 -4.544 8.106 1.00 94.19 171 PHE A CA 1
ATOM 1368 C C . PHE A 1 171 ? -4.681 -5.465 6.989 1.00 94.19 171 PHE A C 1
ATOM 1370 O O . PHE A 1 171 ? -3.981 -6.390 6.576 1.00 94.19 171 PHE A O 1
ATOM 1377 N N . SER A 1 172 ? -5.861 -5.170 6.441 1.00 96.25 172 SER A N 1
ATOM 1378 C CA . SER A 1 172 ? -6.437 -5.932 5.326 1.00 96.25 172 SER A CA 1
ATOM 1379 C C . SER A 1 172 ? -5.550 -5.867 4.078 1.00 96.25 172 SER A C 1
ATOM 1381 O O . SER A 1 172 ? -5.287 -6.890 3.446 1.00 96.25 172 SER A O 1
ATOM 1383 N N . ASN A 1 173 ? -5.020 -4.683 3.760 1.00 96.31 173 ASN A N 1
ATOM 1384 C CA . ASN A 1 173 ? -4.108 -4.482 2.637 1.00 96.31 173 ASN A CA 1
ATOM 1385 C C . ASN A 1 173 ? -2.800 -5.264 2.810 1.00 96.31 173 ASN A C 1
ATOM 1387 O O . ASN A 1 173 ? -2.338 -5.865 1.845 1.00 96.31 173 ASN A O 1
ATOM 1391 N N . ILE A 1 174 ? -2.235 -5.330 4.021 1.00 95.44 174 ILE A N 1
ATOM 1392 C CA . ILE A 1 174 ? -1.049 -6.151 4.313 1.00 95.44 174 ILE A CA 1
ATOM 1393 C C . ILE A 1 174 ? -1.320 -7.624 4.007 1.00 95.44 174 ILE A C 1
ATOM 1395 O O . ILE A 1 174 ? -0.510 -8.266 3.338 1.00 95.44 174 ILE A O 1
ATOM 1399 N N . ILE A 1 175 ? -2.463 -8.157 4.442 1.00 96.44 175 ILE A N 1
ATOM 1400 C CA . ILE A 1 175 ? -2.833 -9.552 4.172 1.00 96.44 175 ILE A CA 1
ATOM 1401 C C . ILE A 1 175 ? -2.964 -9.796 2.668 1.00 96.44 175 ILE A C 1
ATOM 1403 O O . ILE A 1 175 ? -2.428 -10.777 2.157 1.00 96.44 175 ILE A O 1
ATOM 1407 N N . ILE A 1 176 ? -3.647 -8.906 1.947 1.00 96.69 176 ILE A N 1
ATOM 1408 C CA . ILE A 1 176 ? -3.830 -9.028 0.496 1.00 96.69 176 ILE A CA 1
ATOM 1409 C C . ILE A 1 176 ? -2.482 -8.952 -0.227 1.00 96.69 176 ILE A C 1
ATOM 1411 O O . ILE A 1 176 ? -2.177 -9.819 -1.040 1.00 96.69 176 ILE A O 1
ATOM 1415 N N . VAL A 1 177 ? -1.639 -7.972 0.106 1.00 96.44 177 VAL A N 1
ATOM 1416 C CA . VAL A 1 177 ? -0.315 -7.793 -0.508 1.00 96.44 177 VAL A CA 1
ATOM 1417 C C . VAL A 1 177 ? 0.605 -8.971 -0.218 1.00 96.44 177 VAL A C 1
ATOM 1419 O O . VAL A 1 177 ? 1.347 -9.388 -1.107 1.00 96.44 177 VAL A O 1
ATOM 1422 N N . LYS A 1 178 ? 0.514 -9.576 0.971 1.00 96.44 178 LYS A N 1
ATOM 1423 C CA . LYS A 1 178 ? 1.283 -10.778 1.306 1.00 96.44 178 LYS A CA 1
ATOM 1424 C C . LYS A 1 178 ? 1.018 -11.929 0.337 1.00 96.44 178 LYS A C 1
ATOM 1426 O O . LYS A 1 178 ? 1.962 -12.625 -0.026 1.00 96.44 178 LYS A O 1
ATOM 1431 N N . LYS A 1 179 ? -0.222 -12.104 -0.135 1.00 96.69 179 LYS A N 1
ATOM 1432 C CA . LYS A 1 179 ? -0.567 -13.167 -1.100 1.00 96.69 179 LYS A CA 1
ATOM 1433 C C . LYS A 1 179 ? 0.211 -13.050 -2.413 1.00 96.69 179 LYS A C 1
ATOM 1435 O O . LYS A 1 179 ? 0.494 -14.063 -3.039 1.00 96.69 179 LYS A O 1
ATOM 1440 N N . PHE A 1 180 ? 0.583 -11.832 -2.799 1.00 96.62 180 PHE A N 1
ATOM 1441 C CA . PHE A 1 180 ? 1.309 -11.542 -4.036 1.00 96.62 180 PHE A CA 1
ATOM 1442 C C . PHE A 1 180 ? 2.787 -11.198 -3.801 1.00 96.62 180 PHE A C 1
ATOM 1444 O O . PHE A 1 180 ? 3.479 -10.754 -4.718 1.00 96.62 180 PHE A O 1
ATOM 1451 N N . GLU A 1 181 ? 3.298 -11.399 -2.583 1.00 94.56 181 GLU A N 1
ATOM 1452 C CA . GLU A 1 181 ? 4.669 -11.038 -2.214 1.00 94.56 181 GLU A CA 1
ATOM 1453 C C . GLU A 1 181 ? 5.701 -11.656 -3.164 1.00 94.56 181 GLU A C 1
ATOM 1455 O O . GLU A 1 181 ? 6.618 -10.960 -3.590 1.00 94.56 181 GLU A O 1
ATOM 1460 N N . GLY A 1 182 ? 5.521 -12.921 -3.559 1.00 94.38 1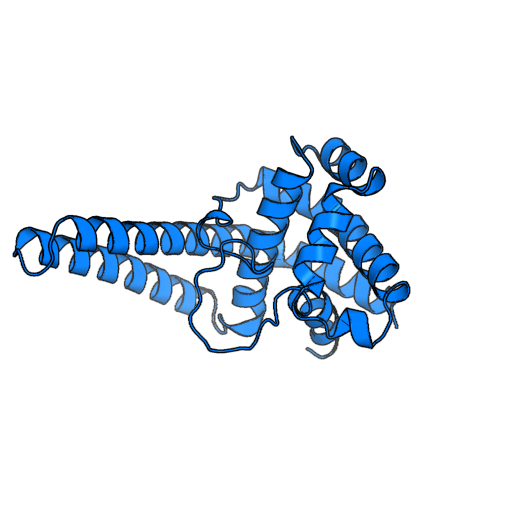82 GLY A N 1
ATOM 1461 C CA . GLY A 1 182 ? 6.443 -13.604 -4.469 1.00 94.38 182 GLY A CA 1
ATOM 1462 C C . GLY A 1 182 ? 6.516 -12.969 -5.864 1.00 94.38 182 GLY A C 1
ATOM 1463 O O . GLY A 1 182 ? 7.591 -12.897 -6.460 1.00 94.38 182 GLY A O 1
ATOM 1464 N N . GLU A 1 183 ? 5.400 -12.456 -6.386 1.00 94.81 183 GLU A N 1
ATOM 1465 C CA . GLU A 1 183 ? 5.387 -11.751 -7.674 1.00 94.81 183 GLU A CA 1
ATOM 1466 C C . GLU A 1 183 ? 6.059 -10.382 -7.573 1.00 94.81 183 GLU A C 1
ATOM 1468 O O . GLU A 1 183 ? 6.837 -10.008 -8.456 1.00 94.81 183 GLU A O 1
ATOM 1473 N N . LEU A 1 184 ? 5.809 -9.666 -6.475 1.00 92.94 184 LEU A N 1
ATOM 1474 C CA . LEU A 1 184 ? 6.460 -8.392 -6.177 1.00 92.94 184 LEU A CA 1
ATOM 1475 C C . LEU A 1 184 ? 7.975 -8.572 -6.000 1.00 92.94 184 LEU A C 1
ATOM 1477 O O . LEU A 1 184 ? 8.743 -7.806 -6.580 1.00 92.94 184 LEU A O 1
ATOM 1481 N N . ASP A 1 185 ? 8.412 -9.614 -5.288 1.00 91.12 185 ASP A N 1
ATOM 1482 C CA . ASP A 1 185 ? 9.826 -9.981 -5.126 1.00 91.12 185 ASP A CA 1
ATOM 1483 C C . ASP A 1 185 ? 10.495 -10.299 -6.466 1.00 91.12 185 ASP A C 1
ATOM 1485 O O . ASP A 1 185 ? 11.634 -9.889 -6.716 1.00 91.12 185 ASP A O 1
ATOM 1489 N N . ARG A 1 186 ? 9.794 -11.014 -7.352 1.00 92.38 186 ARG A N 1
ATOM 1490 C CA . ARG A 1 186 ? 10.295 -11.333 -8.693 1.00 92.38 186 ARG A CA 1
ATOM 1491 C C . ARG A 1 186 ? 10.481 -10.072 -9.533 1.00 92.38 186 ARG A C 1
ATOM 1493 O O . ARG A 1 186 ? 11.544 -9.884 -10.117 1.00 92.38 186 ARG A O 1
ATOM 1500 N N . ILE A 1 187 ? 9.479 -9.190 -9.574 1.00 89.19 187 ILE A N 1
ATOM 1501 C CA . ILE A 1 187 ? 9.571 -7.920 -10.315 1.00 89.19 187 ILE A CA 1
ATOM 1502 C C . ILE A 1 187 ? 10.686 -7.043 -9.737 1.00 89.19 187 ILE A C 1
ATOM 1504 O O . ILE A 1 187 ? 11.478 -6.475 -10.489 1.00 89.19 187 ILE A O 1
ATOM 1508 N N . ALA A 1 188 ? 10.788 -6.980 -8.409 1.00 83.44 188 ALA A N 1
ATOM 1509 C CA . ALA A 1 188 ? 11.848 -6.268 -7.713 1.00 83.44 188 ALA A CA 1
ATOM 1510 C C . ALA A 1 188 ? 13.241 -6.767 -8.097 1.00 83.44 188 ALA A C 1
ATOM 1512 O O . ALA A 1 188 ? 14.140 -5.966 -8.348 1.00 83.44 188 ALA A O 1
ATOM 1513 N N . SER A 1 189 ? 13.423 -8.087 -8.139 1.00 83.31 189 SER A N 1
ATOM 1514 C CA . SER A 1 189 ? 14.703 -8.712 -8.475 1.00 83.31 189 SER A CA 1
ATOM 1515 C C . SER A 1 189 ? 15.098 -8.408 -9.918 1.00 83.31 189 SER A C 1
ATOM 1517 O O . SER A 1 189 ? 16.186 -7.881 -10.138 1.00 83.31 189 SER A O 1
ATOM 1519 N N . ASN A 1 190 ? 14.173 -8.590 -10.867 1.00 85.44 190 ASN A N 1
ATOM 1520 C CA . ASN A 1 190 ? 14.399 -8.277 -12.281 1.00 85.44 190 ASN A CA 1
ATOM 1521 C C . ASN A 1 190 ? 14.785 -6.806 -12.503 1.00 85.44 190 ASN A C 1
ATOM 1523 O O . ASN A 1 190 ? 15.649 -6.506 -13.320 1.00 85.44 190 ASN A O 1
ATOM 1527 N N . TYR A 1 191 ? 14.154 -5.876 -11.779 1.00 80.38 191 TYR A N 1
ATOM 1528 C CA . TYR A 1 191 ? 14.491 -4.457 -11.880 1.00 80.38 191 TYR A CA 1
ATOM 1529 C C . TYR A 1 191 ? 15.917 -4.160 -11.391 1.00 80.38 191 TYR A C 1
ATOM 1531 O O . TYR A 1 191 ? 16.628 -3.373 -12.015 1.00 80.38 191 TYR A O 1
ATOM 1539 N N . ASN A 1 192 ? 16.356 -4.790 -10.297 1.00 73.75 192 ASN A N 1
ATOM 1540 C CA . ASN A 1 192 ? 17.714 -4.593 -9.784 1.00 73.75 192 ASN A CA 1
ATOM 1541 C C . ASN A 1 192 ? 18.771 -5.154 -10.748 1.00 73.75 192 ASN A C 1
ATOM 1543 O O . ASN A 1 192 ? 19.770 -4.489 -10.979 1.00 73.75 192 ASN A O 1
ATOM 1547 N N . GLU A 1 193 ? 18.528 -6.318 -11.356 1.00 75.44 193 GLU A N 1
ATOM 1548 C CA . GLU A 1 193 ? 19.447 -6.918 -12.340 1.00 75.44 193 GLU A CA 1
ATOM 1549 C C . GLU A 1 193 ? 19.600 -6.077 -13.616 1.00 75.44 193 GLU A C 1
ATOM 1551 O O . GLU A 1 193 ? 20.652 -6.088 -14.241 1.00 75.44 193 GLU A O 1
ATOM 1556 N N . GLN A 1 194 ? 18.564 -5.331 -14.006 1.00 64.94 194 GLN A N 1
ATOM 1557 C CA . GLN A 1 194 ? 18.594 -4.452 -15.183 1.00 64.94 194 GLN A CA 1
ATOM 1558 C C . GLN A 1 194 ? 19.197 -3.067 -14.908 1.00 64.94 194 GLN A C 1
ATOM 1560 O O . GLN A 1 194 ? 19.361 -2.277 -15.839 1.00 64.94 194 GLN A O 1
ATOM 1565 N N . THR A 1 195 ? 19.444 -2.728 -13.640 1.00 57.16 195 THR A N 1
ATOM 1566 C CA . THR A 1 195 ? 19.921 -1.400 -13.217 1.00 57.16 195 THR A CA 1
ATOM 1567 C C . THR A 1 195 ? 21.290 -1.424 -12.528 1.00 57.16 195 THR A C 1
ATOM 1569 O O . THR A 1 195 ? 21.765 -0.361 -12.114 1.00 57.16 195 THR A O 1
ATOM 1572 N N . ASP A 1 196 ? 21.916 -2.601 -12.435 1.00 47.16 196 ASP A N 1
ATOM 1573 C CA . ASP A 1 196 ? 23.337 -2.815 -12.119 1.00 47.16 196 ASP A CA 1
ATOM 1574 C C . ASP A 1 196 ? 24.192 -2.809 -13.399 1.00 47.16 196 ASP A C 1
ATOM 1576 O O . ASP A 1 196 ? 25.322 -2.271 -13.327 1.00 47.16 196 ASP A O 1
#

Radius o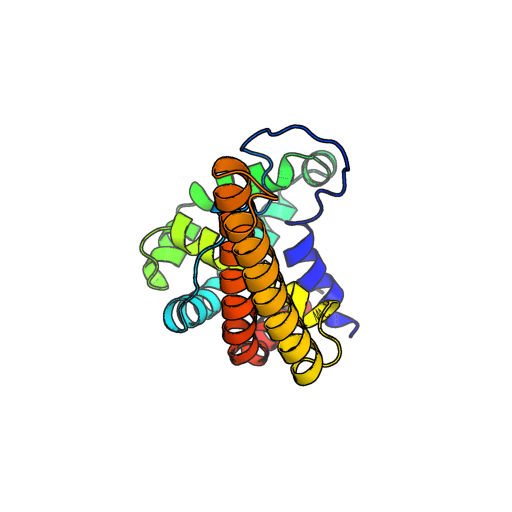f gyration: 18.49 Å; chains: 1; bounding box: 43×37×52 Å

Foldseek 3Di:
DVLVPVVLCLLCLLAPPPDDDDDPDVQQLHCDLVLQDFDDLLLVQLLLQLVLVVLVLSVVVVVPDDPCLSPDSCNNVVSLVCLQPDPSNQVSCVVSPHPGSSSSVSSSNLLSLLLCCVVPPCPPVVVVLVVLVVVLVVQLVVLVVCVVVVVDDPVVSVVSVSVSVSSVSSSNSNVSSVVCNVSVVVSSNVSSVVVD

Sequence (196 aa):
MKGCKKFLIVLLLIISGCGCEKKEDENTGGIGPDDIVILSENQLSNFIKALPEILKFASDYQKTLTEKERKSPDANKKYFQTIRNSSRMKKVATDCGFKSVDELLAVYKNVVLSYVSIKTELKNFEKDITYLSNAILSNELIIKKGFESKKINELEYKEKLKWVNIDKIRFSNIIIVKKFEGELDRIASNYNEQTD

pLDDT: mean 82.19, std 19.31, range [25.44, 97.5]